Protein AF-A0A8B8ERH1-F1 (afdb_monomer_lite)

Secondary structure (DSSP, 8-state):
--HHHHHHHHHHHHHHHHHHHHHHHHHHHHHHHHHHHHHHHHHHHHHHHHHHHHHHHHHHT---SSHHHHHHHHHHHHHHHHHHHHHHHHHSSS--HHHHHHHHHHHHHHHHHHHHHHHHHHHHHHSTTTHHHHHHHHT----TTS-HHHHHHHHHHHHHHHHHHHHHHHHHTTS-------PPPP----------------B-TTT--BSS-GGG-GGGSTT--

Sequence (225 aa):
MDADNMEMLQTAVATEVNRQQKELLNSLQTMMDSKLSMFQQNIVQISNSQINKIEENLNEHYSFRKKGNENQFKHQARVLTKLKEARDHLDSSSIADESVESAKASINEGMELVKNRQKLIKLADSSQLGWKVVKEYESNPIAEDSDDEKKIYRAQMRAERKAKESNTSRGYRKSYRFTPYFKKPEATRMETDEKEQSYRPGRCFDCGARGHWSRDCPKKEENKA

pLDDT: mean 80.51, std 16.27, range [34.91, 97.38]

Structure (mmCIF, N/CA/C/O backbone):
data_AF-A0A8B8ERH1-F1
#
_entry.id   AF-A0A8B8ERH1-F1
#
loop_
_atom_site.group_PDB
_atom_site.id
_atom_site.type_symbol
_atom_site.label_atom_id
_atom_site.label_alt_id
_atom_site.label_comp_id
_atom_site.label_asym_id
_atom_site.label_entity_id
_atom_site.label_seq_id
_atom_site.pdbx_PDB_ins_code
_atom_site.Cartn_x
_atom_site.Cartn_y
_atom_site.Cartn_z
_atom_site.occupancy
_atom_site.B_iso_or_equiv
_atom_site.auth_seq_id
_atom_site.auth_comp_id
_atom_site.auth_asym_id
_atom_site.auth_atom_id
_atom_site.pdbx_PDB_model_num
ATOM 1 N N . MET A 1 1 ? -47.304 -5.729 71.724 1.00 55.47 1 MET A N 1
ATOM 2 C CA . MET A 1 1 ? -46.693 -5.708 70.381 1.00 55.47 1 MET A CA 1
ATOM 3 C C . MET A 1 1 ? -46.619 -7.149 69.944 1.00 55.47 1 MET A C 1
ATOM 5 O O . MET A 1 1 ? -45.892 -7.914 70.563 1.00 55.47 1 MET A O 1
ATOM 9 N N . ASP A 1 2 ? -47.484 -7.509 69.004 1.00 71.69 2 ASP A N 1
ATOM 10 C CA . ASP A 1 2 ? -47.759 -8.887 68.604 1.00 71.69 2 ASP A CA 1
ATOM 11 C C . ASP A 1 2 ? -46.579 -9.508 67.851 1.00 71.69 2 ASP A C 1
ATOM 13 O O . ASP A 1 2 ? -45.897 -8.824 67.082 1.00 71.69 2 ASP A O 1
ATOM 17 N N . ALA A 1 3 ? -46.331 -10.798 68.099 1.00 73.56 3 ALA A N 1
ATOM 18 C CA . ALA A 1 3 ? -45.236 -11.567 67.504 1.00 73.56 3 ALA A CA 1
ATOM 19 C C . ALA A 1 3 ? -45.233 -11.486 65.965 1.00 73.56 3 ALA A C 1
ATOM 21 O O . ALA A 1 3 ? -44.172 -11.317 65.366 1.00 73.56 3 ALA A O 1
ATOM 22 N N . ASP A 1 4 ? -46.417 -11.455 65.352 1.00 77.38 4 ASP A N 1
ATOM 23 C CA . ASP A 1 4 ? -46.614 -11.317 63.904 1.00 77.38 4 ASP A CA 1
ATOM 24 C C . ASP A 1 4 ? -45.995 -10.031 63.332 1.00 77.38 4 ASP A C 1
ATOM 26 O O . ASP A 1 4 ? -45.468 -10.010 62.219 1.00 77.38 4 ASP A O 1
ATOM 30 N N . ASN A 1 5 ? -46.004 -8.938 64.101 1.00 81.81 5 ASN A N 1
ATOM 31 C CA . ASN A 1 5 ? -45.457 -7.661 63.646 1.00 81.81 5 ASN A CA 1
ATOM 32 C C . ASN A 1 5 ? -43.916 -7.662 63.675 1.00 81.81 5 ASN A C 1
ATOM 34 O O . ASN A 1 5 ? -43.269 -7.018 62.849 1.00 81.81 5 ASN A O 1
ATOM 38 N N . MET A 1 6 ? -43.324 -8.416 64.609 1.00 83.12 6 MET A N 1
ATOM 39 C CA . MET A 1 6 ? -41.876 -8.633 64.693 1.00 83.12 6 MET A CA 1
ATOM 40 C C . MET A 1 6 ? -41.384 -9.522 63.541 1.00 83.12 6 MET A C 1
ATOM 42 O O . MET A 1 6 ? -40.344 -9.241 62.945 1.00 83.12 6 MET A O 1
ATOM 46 N N . GLU A 1 7 ? -42.148 -10.560 63.198 1.00 87.50 7 GLU A N 1
ATOM 47 C CA . GLU A 1 7 ? -41.837 -11.488 62.106 1.00 87.50 7 GLU A CA 1
ATOM 48 C C . GLU A 1 7 ? -41.950 -10.814 60.728 1.00 87.50 7 GLU A C 1
ATOM 50 O O . GLU A 1 7 ? -41.065 -10.970 59.880 1.00 87.50 7 GLU A O 1
ATOM 55 N N . MET A 1 8 ? -42.964 -9.962 60.523 1.00 88.38 8 MET A N 1
ATOM 56 C CA . MET A 1 8 ? -43.046 -9.117 59.324 1.00 88.38 8 MET A CA 1
ATOM 57 C C . MET A 1 8 ? -41.850 -8.169 59.195 1.00 88.38 8 MET A C 1
ATOM 59 O O . MET A 1 8 ? -41.291 -8.034 58.106 1.00 88.38 8 MET A O 1
ATOM 63 N N . LEU A 1 9 ? -41.432 -7.524 60.291 1.00 88.56 9 LEU A N 1
ATOM 64 C CA . LEU A 1 9 ? -40.272 -6.628 60.299 1.00 88.56 9 LEU A CA 1
ATOM 65 C C . LEU A 1 9 ? -38.974 -7.372 59.961 1.00 88.56 9 LEU A C 1
ATOM 67 O O . LEU A 1 9 ? -38.193 -6.893 59.139 1.00 88.56 9 LEU A O 1
ATOM 71 N N . GLN A 1 10 ? -38.757 -8.555 60.538 1.00 90.06 10 GLN A N 1
ATOM 72 C CA . GLN A 1 10 ? -37.599 -9.394 60.212 1.00 90.06 10 GLN A CA 1
ATOM 73 C C . GLN A 1 10 ? -37.601 -9.825 58.742 1.00 90.06 10 GLN A C 1
ATOM 75 O O . GLN A 1 10 ? -36.562 -9.761 58.082 1.00 90.06 10 GLN A O 1
ATOM 80 N N . THR A 1 11 ? -38.766 -10.196 58.209 1.00 91.88 11 THR A N 1
ATOM 81 C CA . THR A 1 11 ? -38.924 -10.581 56.801 1.00 91.88 11 THR A CA 1
ATOM 82 C C . THR A 1 11 ? -38.629 -9.406 55.868 1.00 91.88 11 THR A C 1
ATOM 84 O O . THR A 1 11 ? -37.856 -9.554 54.922 1.00 91.88 11 THR A O 1
ATOM 87 N N . ALA A 1 12 ? -39.158 -8.214 56.164 1.00 91.88 12 ALA A N 1
ATOM 88 C CA . ALA A 1 12 ? -38.909 -7.006 55.379 1.00 91.88 12 ALA A CA 1
ATOM 89 C C . ALA A 1 12 ? -37.414 -6.642 55.349 1.00 91.88 12 ALA A C 1
ATOM 91 O O . ALA A 1 12 ? -36.848 -6.426 54.275 1.00 91.88 12 ALA A O 1
ATOM 92 N N . VAL A 1 13 ? -36.742 -6.669 56.506 1.00 93.00 13 VAL A N 1
ATOM 93 C CA . VAL A 1 13 ? -35.292 -6.429 56.597 1.00 93.00 13 VAL A CA 1
ATOM 94 C C . VAL A 1 13 ? -34.509 -7.474 55.799 1.00 93.00 13 VAL A C 1
ATOM 96 O O . VAL A 1 13 ? -33.620 -7.113 55.030 1.00 93.00 13 VAL A O 1
ATOM 99 N N . ALA A 1 14 ? -34.856 -8.759 55.909 1.00 93.12 14 ALA A N 1
ATOM 100 C CA . ALA A 1 14 ? -34.190 -9.824 55.161 1.00 93.12 14 ALA A CA 1
ATOM 101 C C . ALA A 1 14 ? -34.373 -9.681 53.639 1.00 93.12 14 ALA A C 1
ATOM 103 O O . ALA A 1 14 ? -33.427 -9.910 52.879 1.00 93.12 14 ALA A O 1
ATOM 104 N N . THR A 1 15 ? -35.561 -9.281 53.173 1.00 93.94 15 THR A N 1
ATOM 105 C CA . THR A 1 15 ? -35.807 -9.034 51.742 1.00 93.94 15 THR A CA 1
ATOM 106 C C . THR A 1 15 ? -35.007 -7.846 51.214 1.00 93.94 15 THR A C 1
ATOM 108 O O . THR A 1 15 ? -34.416 -7.936 50.138 1.00 93.94 15 THR A O 1
ATOM 111 N N . GLU A 1 16 ? -34.918 -6.769 51.991 1.00 94.50 16 GLU A N 1
ATOM 112 C CA . GLU A 1 16 ? -34.187 -5.560 51.621 1.00 94.50 16 GLU A CA 1
ATOM 113 C C . GLU A 1 16 ? -32.669 -5.796 51.598 1.00 94.50 16 GLU A C 1
ATOM 115 O O . GLU A 1 16 ? -31.991 -5.400 50.650 1.00 94.50 16 GLU A O 1
ATOM 120 N N . VAL A 1 17 ? -32.134 -6.538 52.574 1.00 94.88 17 VAL A N 1
ATOM 121 C CA . VAL A 1 17 ? -30.719 -6.949 52.588 1.00 94.88 17 VAL A CA 1
ATOM 122 C C . VAL A 1 17 ? -30.388 -7.816 51.370 1.00 94.88 17 VAL A C 1
ATOM 124 O O . VAL A 1 17 ? -29.386 -7.570 50.699 1.00 94.88 17 VAL A O 1
ATOM 127 N N . ASN A 1 18 ? -31.239 -8.789 51.027 1.00 94.44 18 ASN A N 1
ATOM 128 C CA . ASN A 1 18 ? -31.043 -9.614 49.829 1.00 94.44 18 ASN A CA 1
ATOM 129 C C . ASN A 1 18 ? -31.096 -8.785 48.536 1.00 94.44 18 ASN A C 1
ATOM 131 O O . ASN A 1 18 ? -30.315 -9.026 47.612 1.00 94.44 18 ASN A O 1
ATOM 135 N N . ARG A 1 19 ? -31.988 -7.786 48.464 1.00 95.19 19 ARG A N 1
ATOM 136 C CA . ARG A 1 19 ? -32.078 -6.859 47.327 1.00 95.19 19 ARG A CA 1
ATOM 137 C C . ARG A 1 19 ? -30.774 -6.079 47.151 1.00 95.19 19 ARG A C 1
ATOM 139 O O . ARG A 1 19 ? -30.208 -6.090 46.059 1.00 95.19 19 ARG A O 1
ATOM 146 N N . GLN A 1 20 ? -30.264 -5.479 48.227 1.00 95.94 20 GLN A N 1
ATOM 147 C CA . GLN A 1 20 ? -29.008 -4.723 48.213 1.00 95.94 20 GLN A CA 1
ATOM 148 C C . GLN A 1 20 ? -27.805 -5.604 47.851 1.00 95.94 20 GLN A C 1
ATOM 150 O O . GLN A 1 20 ? -26.959 -5.198 47.055 1.00 95.94 20 GLN A O 1
ATOM 155 N N . GLN A 1 21 ? -27.741 -6.834 48.371 1.00 95.44 21 GLN A N 1
ATOM 156 C CA . GLN A 1 21 ? -26.690 -7.793 48.013 1.00 95.44 21 GLN A CA 1
ATOM 157 C C . GLN A 1 21 ? -26.725 -8.150 46.522 1.00 95.44 21 GLN A C 1
ATOM 159 O O . GLN A 1 21 ? -25.679 -8.178 45.875 1.00 95.44 21 GLN A O 1
ATOM 164 N N . LYS A 1 22 ? -27.914 -8.369 45.948 1.00 96.12 22 LYS A N 1
ATOM 165 C CA . LYS A 1 22 ? -28.069 -8.657 44.515 1.00 96.12 22 LYS A CA 1
ATOM 166 C C . LYS A 1 22 ? -27.647 -7.473 43.642 1.00 96.12 22 LYS A C 1
ATOM 168 O O . LYS A 1 22 ? -26.983 -7.670 42.628 1.00 96.12 22 LYS A O 1
ATOM 173 N N . GLU A 1 23 ? -27.992 -6.251 44.039 1.00 96.50 23 GLU A N 1
ATOM 174 C CA . GLU A 1 23 ? -27.559 -5.029 43.348 1.00 96.50 23 GLU A CA 1
ATOM 175 C C . GLU A 1 23 ? -26.040 -4.850 43.398 1.00 96.50 23 GLU A C 1
ATOM 177 O O . GLU A 1 23 ? -25.422 -4.560 42.371 1.00 96.50 23 GLU A O 1
ATOM 182 N N . LEU A 1 24 ? -25.427 -5.098 44.558 1.00 96.62 24 LEU A N 1
ATOM 183 C CA . LEU A 1 24 ? -23.976 -5.060 44.720 1.00 96.62 24 LEU A CA 1
ATOM 184 C C . LEU A 1 24 ? -23.283 -6.094 43.818 1.00 96.62 24 LEU A C 1
ATOM 186 O O . LEU A 1 24 ? -22.330 -5.750 43.120 1.00 96.62 24 LEU A O 1
ATOM 190 N N . LEU A 1 25 ? -23.773 -7.339 43.797 1.00 96.06 25 LEU A N 1
ATOM 191 C CA . LEU A 1 25 ? -23.217 -8.408 42.961 1.00 96.06 25 LEU A CA 1
ATOM 192 C C . LEU A 1 25 ? -23.345 -8.090 41.467 1.00 96.06 25 LEU A C 1
ATOM 194 O O . LEU A 1 25 ? -22.380 -8.262 40.727 1.00 96.06 25 LEU A O 1
ATOM 198 N N . ASN A 1 26 ? -24.487 -7.553 41.029 1.00 95.69 26 ASN A N 1
ATOM 199 C CA . ASN A 1 26 ? -24.685 -7.131 39.640 1.00 95.69 26 ASN A CA 1
ATOM 200 C C . ASN A 1 26 ? -23.757 -5.970 39.248 1.00 95.69 26 ASN A C 1
ATOM 202 O O . ASN A 1 26 ? -23.197 -5.960 38.150 1.00 95.69 26 ASN A O 1
ATOM 206 N N . SER A 1 27 ? -23.572 -4.997 40.145 1.00 97.19 27 SER A N 1
ATOM 207 C CA . SER A 1 27 ? -22.643 -3.880 39.945 1.00 97.19 27 SER A CA 1
ATOM 208 C C . SER A 1 27 ? -21.198 -4.374 39.831 1.00 97.19 27 SER A C 1
ATOM 210 O O . SER A 1 27 ? -20.473 -3.986 38.913 1.00 97.19 27 SER A O 1
ATOM 212 N N . LEU A 1 28 ? -20.798 -5.300 40.708 1.00 96.25 28 LEU A N 1
ATOM 213 C CA . LEU A 1 28 ? -19.470 -5.907 40.687 1.00 96.25 28 LEU A CA 1
ATOM 214 C C . LEU A 1 28 ? -19.243 -6.737 39.420 1.00 96.25 28 LEU A C 1
ATOM 216 O O . LEU A 1 28 ? -18.177 -6.630 38.819 1.00 96.25 28 LEU A O 1
ATOM 220 N N . GLN A 1 29 ? -20.247 -7.495 38.974 1.00 96.44 29 GLN A N 1
ATOM 221 C CA . GLN A 1 29 ? -20.181 -8.237 37.718 1.00 96.44 29 GLN A CA 1
ATOM 222 C C . GLN A 1 29 ? -20.026 -7.297 36.519 1.00 96.44 29 GLN A C 1
ATOM 224 O O . GLN A 1 29 ? -19.115 -7.476 35.719 1.00 96.44 29 GLN A O 1
ATOM 229 N N . THR A 1 30 ? -20.818 -6.225 36.459 1.00 96.00 30 THR A N 1
ATOM 230 C CA . THR A 1 30 ? -20.719 -5.218 35.389 1.00 96.00 30 THR A CA 1
ATOM 231 C C . THR A 1 30 ? -19.344 -4.543 35.378 1.00 96.00 30 THR A C 1
ATOM 233 O O . THR A 1 30 ? -18.747 -4.340 34.320 1.00 96.00 30 THR A O 1
ATOM 236 N N . MET A 1 31 ? -18.803 -4.212 36.556 1.00 96.50 31 MET A N 1
ATOM 237 C CA . MET A 1 31 ? -17.462 -3.644 36.677 1.00 96.50 31 MET A CA 1
ATOM 238 C C . MET A 1 31 ? -16.392 -4.639 36.219 1.00 96.50 31 MET A C 1
ATOM 240 O O . MET A 1 31 ? -15.471 -4.249 35.501 1.00 96.50 31 MET A O 1
ATOM 244 N N . MET A 1 32 ? -16.507 -5.909 36.611 1.00 95.75 32 MET A N 1
ATOM 245 C CA . MET A 1 32 ? -15.566 -6.956 36.224 1.00 95.75 32 MET A CA 1
ATOM 246 C C . MET A 1 32 ? -15.601 -7.191 34.711 1.00 95.75 32 MET A C 1
ATOM 248 O O . MET A 1 32 ? -14.544 -7.148 34.088 1.00 95.75 32 MET A O 1
ATOM 252 N N . ASP A 1 33 ? -16.783 -7.322 34.109 1.00 95.81 33 ASP A N 1
ATOM 253 C CA . ASP A 1 33 ? -16.951 -7.485 32.661 1.00 95.81 33 ASP A CA 1
ATOM 254 C C . ASP A 1 33 ? -16.390 -6.281 31.896 1.00 95.81 33 ASP A C 1
ATOM 256 O O . ASP A 1 33 ? -15.636 -6.437 30.933 1.00 95.81 33 ASP A O 1
ATOM 260 N N . SER A 1 34 ? -16.670 -5.064 32.373 1.00 95.44 34 SER A N 1
ATOM 261 C CA . SER A 1 34 ? -16.117 -3.837 31.797 1.00 95.44 34 SER A CA 1
ATOM 262 C C . SER A 1 34 ? -14.586 -3.825 31.848 1.00 95.44 34 SER A C 1
ATOM 264 O O . SER A 1 34 ? -13.930 -3.588 30.831 1.00 95.44 34 SER A O 1
ATOM 266 N N . LYS A 1 35 ? -13.990 -4.121 33.010 1.00 95.62 35 LYS A N 1
ATOM 267 C CA . LYS A 1 35 ? -12.530 -4.127 33.181 1.00 95.62 35 LYS A CA 1
ATOM 268 C C . LYS A 1 35 ? -11.861 -5.252 32.400 1.00 95.62 35 LYS A C 1
ATOM 270 O O . LYS A 1 35 ? -10.807 -5.011 31.818 1.00 95.62 35 LYS A O 1
ATOM 275 N N . LEU A 1 36 ? -12.462 -6.439 32.349 1.00 95.94 36 LEU A N 1
ATOM 276 C CA . LEU A 1 36 ? -11.968 -7.564 31.557 1.00 95.94 36 LEU A CA 1
ATOM 277 C C . LEU A 1 36 ? -12.021 -7.249 30.064 1.00 95.94 36 LEU A C 1
ATOM 279 O O . LEU A 1 36 ? -11.036 -7.485 29.370 1.00 95.94 36 LEU A O 1
ATOM 283 N N . SER A 1 37 ? -13.101 -6.629 29.585 1.00 93.69 37 SER A N 1
ATOM 284 C CA . SER A 1 37 ? -13.207 -6.179 28.196 1.00 93.69 37 SER A CA 1
ATOM 285 C C . SER A 1 37 ? -12.136 -5.139 27.860 1.00 93.69 37 SER A C 1
ATOM 287 O O . SER A 1 37 ? -11.437 -5.273 26.855 1.00 93.69 37 SER A O 1
ATOM 289 N N . MET A 1 38 ? -11.938 -4.131 28.718 1.00 91.62 38 MET A N 1
ATOM 290 C CA . MET A 1 38 ? -10.867 -3.141 28.535 1.00 91.62 38 MET A CA 1
ATOM 291 C C . MET A 1 38 ? -9.479 -3.795 28.549 1.00 91.62 38 MET A C 1
ATOM 293 O O . MET A 1 38 ? -8.612 -3.448 27.750 1.00 91.62 38 MET A O 1
ATOM 297 N N . PHE A 1 39 ? -9.251 -4.751 29.451 1.00 94.81 39 PHE A N 1
ATOM 298 C CA . PHE A 1 39 ? -7.984 -5.470 29.547 1.00 94.81 39 PHE A CA 1
ATOM 299 C C . PHE A 1 39 ? -7.717 -6.321 28.299 1.00 94.81 39 PHE A C 1
ATOM 301 O O . PHE A 1 39 ? -6.622 -6.265 27.742 1.00 94.81 39 PHE A O 1
ATOM 3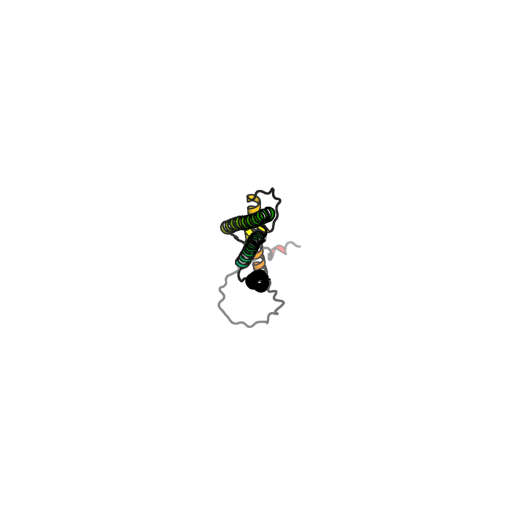08 N N . GLN A 1 40 ? -8.727 -7.041 27.810 1.00 92.25 40 GLN A N 1
ATOM 309 C CA . GLN A 1 40 ? -8.651 -7.824 26.580 1.00 92.25 40 GLN A CA 1
ATOM 310 C C . GLN A 1 40 ? -8.357 -6.933 25.366 1.00 92.25 40 GLN A C 1
ATOM 312 O O . GLN A 1 40 ? -7.479 -7.261 24.569 1.00 92.25 40 GLN A O 1
ATOM 317 N N . GLN A 1 41 ? -9.028 -5.782 25.254 1.00 85.12 41 GLN A N 1
ATOM 318 C CA . GLN A 1 41 ? -8.758 -4.801 24.199 1.00 85.12 41 GLN A CA 1
ATOM 319 C C . GLN A 1 41 ? -7.319 -4.279 24.261 1.00 85.12 41 GLN A C 1
ATOM 321 O O . GLN A 1 41 ? -6.633 -4.271 23.239 1.00 85.12 41 GLN A O 1
ATOM 326 N N . ASN A 1 42 ? -6.827 -3.931 25.453 1.00 91.69 42 ASN A N 1
ATOM 327 C CA . ASN A 1 42 ? -5.444 -3.488 25.636 1.00 91.69 42 ASN A CA 1
ATOM 328 C C . ASN A 1 42 ? -4.431 -4.568 25.223 1.00 91.69 42 ASN A C 1
ATOM 330 O O . ASN A 1 42 ? -3.457 -4.257 24.539 1.00 91.69 42 ASN A O 1
ATOM 334 N N . ILE A 1 43 ? -4.657 -5.838 25.583 1.00 91.75 43 ILE A N 1
ATOM 335 C CA . ILE A 1 43 ? -3.783 -6.949 25.166 1.00 91.75 43 ILE A CA 1
ATOM 336 C C . ILE A 1 43 ? -3.741 -7.061 23.641 1.00 91.75 43 ILE A C 1
ATOM 338 O O . ILE A 1 43 ? -2.657 -7.145 23.061 1.00 91.75 43 ILE A O 1
ATOM 342 N N . VAL A 1 44 ? -4.907 -7.046 22.989 1.00 86.50 44 VAL A N 1
ATOM 343 C CA . VAL A 1 44 ? -5.004 -7.152 21.527 1.00 86.50 44 VAL A CA 1
ATOM 344 C C . VAL A 1 44 ? -4.304 -5.971 20.854 1.00 86.50 44 VAL A C 1
ATOM 346 O O . VAL A 1 44 ? -3.537 -6.170 19.914 1.00 86.50 44 VAL A O 1
ATOM 349 N N . GLN A 1 45 ? -4.494 -4.751 21.357 1.00 83.56 45 GLN A N 1
ATOM 350 C CA . GLN A 1 45 ? -3.821 -3.560 20.836 1.00 83.56 45 GLN A CA 1
ATOM 351 C C . GLN A 1 45 ? -2.296 -3.637 20.978 1.00 83.56 45 GLN A C 1
ATOM 353 O O . GLN A 1 45 ? -1.579 -3.367 20.012 1.00 83.56 45 GLN A O 1
ATOM 358 N N . ILE A 1 46 ? -1.788 -4.044 22.147 1.00 86.00 46 ILE A N 1
ATOM 359 C CA . ILE A 1 46 ? -0.345 -4.213 22.381 1.00 86.00 46 ILE A CA 1
ATOM 360 C C . ILE A 1 46 ? 0.224 -5.281 21.441 1.00 86.00 46 ILE A C 1
ATOM 362 O O . ILE A 1 46 ? 1.245 -5.042 20.794 1.00 86.00 46 ILE A O 1
ATOM 366 N N . SER A 1 47 ? -0.451 -6.428 21.325 1.00 84.31 47 SER A N 1
ATOM 367 C CA . SER A 1 47 ? -0.038 -7.525 20.444 1.00 84.31 47 SER A CA 1
ATOM 368 C C . SER A 1 47 ? 0.010 -7.082 18.980 1.00 84.31 47 SER A C 1
ATOM 370 O O . SER A 1 47 ? 1.039 -7.240 18.322 1.00 84.31 47 SER A O 1
ATOM 372 N N . ASN A 1 48 ? -1.045 -6.424 18.493 1.00 77.19 48 ASN A N 1
ATOM 373 C CA . ASN A 1 48 ? -1.101 -5.897 17.130 1.00 77.19 48 ASN A CA 1
ATOM 374 C C . ASN A 1 48 ? -0.005 -4.852 16.870 1.00 77.19 48 ASN A C 1
ATOM 376 O O . ASN A 1 48 ? 0.618 -4.864 15.810 1.00 77.19 48 ASN A O 1
ATOM 380 N N . SER A 1 49 ? 0.275 -3.966 17.834 1.00 79.31 49 SER A N 1
ATOM 381 C CA . SER A 1 49 ? 1.367 -2.989 17.721 1.00 79.31 49 SER A CA 1
ATOM 382 C C . SER A 1 49 ? 2.733 -3.668 17.602 1.00 79.31 49 SER A C 1
ATOM 384 O O . SER A 1 49 ? 3.555 -3.263 16.780 1.00 79.31 49 SER A O 1
ATOM 386 N N . GLN A 1 50 ? 2.982 -4.714 18.394 1.00 84.12 50 GLN A N 1
ATOM 387 C CA . GLN A 1 50 ? 4.226 -5.482 18.330 1.00 84.12 50 GLN A CA 1
ATOM 388 C C . GLN A 1 50 ? 4.362 -6.234 17.002 1.00 84.12 50 GLN A C 1
ATOM 390 O O . GLN A 1 50 ? 5.430 -6.182 16.396 1.00 84.12 50 GLN A O 1
ATOM 395 N N . ILE A 1 51 ? 3.288 -6.867 16.518 1.00 78.62 51 ILE A N 1
ATOM 396 C CA . ILE A 1 51 ? 3.271 -7.554 15.218 1.00 78.62 51 ILE A CA 1
ATOM 397 C C . ILE A 1 51 ? 3.575 -6.569 14.086 1.00 78.62 51 ILE A C 1
ATOM 399 O O . ILE A 1 51 ? 4.472 -6.833 13.291 1.00 78.62 51 ILE A O 1
ATOM 403 N N . ASN A 1 52 ? 2.918 -5.404 14.057 1.00 76.44 52 ASN A N 1
ATOM 404 C CA . ASN A 1 52 ? 3.178 -4.385 13.035 1.00 76.44 52 ASN A CA 1
ATOM 405 C C . ASN A 1 52 ? 4.648 -3.928 13.044 1.00 76.44 52 ASN A C 1
ATOM 407 O O . ASN A 1 52 ? 5.263 -3.846 11.987 1.00 76.44 52 ASN A O 1
ATOM 411 N N . LYS A 1 53 ? 5.247 -3.696 14.221 1.00 78.31 53 LYS A N 1
ATOM 412 C CA . LYS A 1 53 ? 6.671 -3.321 14.334 1.00 78.31 53 LYS A CA 1
ATOM 413 C C . LYS A 1 53 ? 7.609 -4.414 13.819 1.00 78.31 53 LYS A C 1
ATOM 415 O O . LYS A 1 53 ? 8.621 -4.109 13.193 1.00 78.31 53 LYS A O 1
ATOM 420 N N . ILE A 1 54 ? 7.285 -5.681 14.081 1.00 72.44 54 ILE A N 1
ATOM 421 C CA . ILE A 1 54 ? 8.046 -6.828 13.569 1.00 72.44 54 ILE A CA 1
ATOM 422 C C . ILE A 1 54 ? 7.926 -6.897 12.043 1.00 72.44 54 ILE A C 1
ATOM 424 O O . ILE A 1 54 ? 8.939 -7.026 11.360 1.00 72.44 54 ILE A O 1
ATOM 428 N N . GLU A 1 55 ? 6.714 -6.773 11.498 1.00 73.75 55 GLU A N 1
ATOM 429 C CA . GLU A 1 55 ? 6.478 -6.760 10.050 1.00 73.75 55 GLU A CA 1
ATOM 430 C C . GLU A 1 55 ? 7.207 -5.602 9.357 1.00 73.75 55 GLU A C 1
ATOM 432 O O . GLU A 1 55 ? 7.820 -5.802 8.307 1.00 73.75 55 GLU A O 1
ATOM 437 N N . GLU A 1 56 ? 7.178 -4.402 9.938 1.00 72.12 56 GLU A N 1
ATOM 438 C CA . GLU A 1 56 ? 7.896 -3.233 9.425 1.00 72.12 56 GLU A CA 1
ATOM 439 C C . GLU A 1 56 ? 9.409 -3.470 9.406 1.00 72.12 56 GLU A C 1
ATOM 441 O O . GLU A 1 56 ? 10.032 -3.295 8.360 1.00 72.12 56 GLU A O 1
ATOM 446 N N . ASN A 1 57 ? 9.990 -3.961 10.505 1.00 71.94 57 ASN A N 1
ATOM 447 C CA . ASN A 1 57 ? 11.430 -4.213 10.599 1.00 71.94 57 ASN A CA 1
ATOM 448 C C . ASN A 1 57 ? 11.906 -5.340 9.658 1.00 71.94 57 ASN A C 1
ATOM 450 O O . ASN A 1 57 ? 12.944 -5.223 9.004 1.00 71.94 57 ASN A O 1
ATOM 454 N N . LEU A 1 58 ? 11.126 -6.420 9.529 1.00 67.06 58 LEU A N 1
ATOM 455 C CA . LEU A 1 58 ? 11.427 -7.517 8.602 1.00 67.06 58 LEU A CA 1
ATOM 456 C C . LEU A 1 58 ? 11.373 -7.061 7.139 1.00 67.06 58 LEU A C 1
ATOM 458 O O . LEU A 1 58 ? 12.204 -7.473 6.326 1.00 67.06 58 LEU A O 1
ATOM 462 N N . ASN A 1 59 ? 10.414 -6.200 6.800 1.00 67.50 59 ASN A N 1
ATOM 463 C CA . ASN A 1 59 ? 10.290 -5.650 5.454 1.00 67.50 59 ASN A CA 1
ATOM 464 C C . ASN A 1 59 ? 11.359 -4.593 5.151 1.00 67.50 59 ASN A C 1
ATOM 466 O O . ASN A 1 59 ? 11.803 -4.502 4.005 1.00 67.50 59 ASN A O 1
ATOM 470 N N . GLU A 1 60 ? 11.806 -3.834 6.152 1.00 67.06 60 GLU A N 1
ATOM 471 C CA . GLU A 1 60 ? 12.891 -2.856 6.025 1.00 67.06 60 GLU A CA 1
ATOM 472 C C . GLU A 1 60 ? 14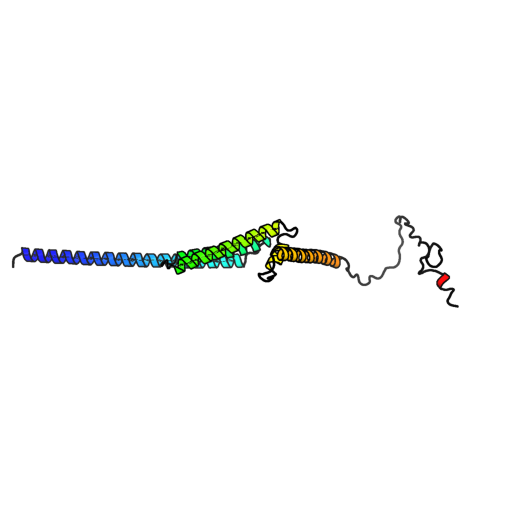.216 -3.519 5.605 1.00 67.06 60 GLU A C 1
ATOM 474 O O . GLU A 1 60 ? 14.954 -2.973 4.781 1.00 67.06 60 GLU A O 1
ATOM 479 N N . HIS A 1 61 ? 14.480 -4.743 6.075 1.00 68.38 61 HIS A N 1
ATOM 480 C CA . HIS A 1 61 ? 15.692 -5.501 5.742 1.00 68.38 61 HIS A CA 1
ATOM 481 C C . HIS A 1 61 ? 15.535 -6.527 4.606 1.00 68.38 61 HIS A C 1
ATOM 483 O O . HIS A 1 61 ? 16.510 -7.186 4.226 1.00 68.38 61 HIS A O 1
ATOM 489 N N . TYR A 1 62 ? 14.349 -6.663 4.008 1.00 84.12 62 TYR A N 1
ATOM 490 C CA . TYR A 1 62 ? 14.147 -7.603 2.908 1.00 84.12 62 TYR A CA 1
ATOM 491 C C . TYR A 1 62 ? 14.751 -7.083 1.591 1.00 84.12 62 TYR A C 1
ATOM 493 O O . TYR A 1 62 ? 14.322 -6.077 1.021 1.00 84.12 62 TYR A O 1
ATOM 501 N N . SER A 1 63 ? 15.724 -7.817 1.039 1.00 84.88 63 SER A N 1
ATOM 502 C CA . SER A 1 63 ? 16.333 -7.494 -0.257 1.00 84.88 63 SER A CA 1
ATOM 503 C C . SER A 1 63 ? 15.623 -8.205 -1.418 1.00 84.88 63 SER A C 1
ATOM 505 O O . SER A 1 63 ? 15.693 -9.421 -1.610 1.00 84.88 63 SER A O 1
ATOM 507 N N . PHE A 1 64 ? 14.931 -7.431 -2.253 1.00 88.12 64 PHE A N 1
ATOM 508 C CA . PHE A 1 64 ? 14.245 -7.965 -3.429 1.00 88.12 64 PHE A CA 1
ATOM 509 C C . PHE A 1 64 ? 15.233 -8.303 -4.552 1.00 88.12 64 PHE A C 1
ATOM 511 O O . PHE A 1 64 ? 15.945 -7.437 -5.055 1.00 88.12 64 PHE A O 1
ATOM 518 N N . ARG A 1 65 ? 15.192 -9.545 -5.055 1.00 91.25 65 ARG A N 1
ATOM 519 C CA . ARG A 1 65 ? 16.018 -9.967 -6.208 1.00 91.25 65 ARG A CA 1
ATOM 520 C C . ARG A 1 65 ? 15.699 -9.213 -7.503 1.00 91.25 65 ARG A C 1
ATOM 522 O O . ARG A 1 65 ? 16.575 -8.999 -8.335 1.00 91.25 65 ARG A O 1
ATOM 529 N N . LYS A 1 66 ? 14.427 -8.865 -7.715 1.00 88.88 66 LYS A N 1
ATOM 530 C CA . LYS A 1 66 ? 13.945 -8.168 -8.916 1.00 88.88 66 LYS A CA 1
ATOM 531 C C . LYS A 1 66 ? 13.420 -6.794 -8.524 1.00 88.88 66 LYS A C 1
ATOM 533 O O . LYS A 1 66 ? 12.501 -6.705 -7.713 1.00 88.88 66 LYS A O 1
ATOM 538 N N . LYS A 1 67 ? 13.909 -5.739 -9.184 1.00 86.12 67 LYS A N 1
ATOM 539 C CA . LYS A 1 67 ? 13.455 -4.360 -8.926 1.00 86.12 67 LYS A CA 1
ATOM 540 C C . LYS A 1 67 ? 11.950 -4.166 -9.154 1.00 86.12 67 LYS A C 1
ATOM 542 O O . LYS A 1 67 ? 11.314 -3.403 -8.441 1.00 86.12 67 LYS A O 1
ATOM 547 N N . GLY A 1 68 ? 11.366 -4.892 -10.113 1.00 86.19 68 GLY A N 1
ATOM 548 C CA . GLY A 1 68 ? 9.917 -4.885 -10.344 1.00 86.19 68 GLY A CA 1
ATOM 549 C C . GLY A 1 68 ? 9.115 -5.407 -9.147 1.00 86.19 68 GLY A C 1
ATOM 550 O O . GLY A 1 68 ? 8.094 -4.818 -8.807 1.00 86.19 68 GLY A O 1
ATOM 551 N N . ASN A 1 69 ? 9.612 -6.446 -8.467 1.00 89.56 69 ASN A N 1
ATOM 552 C CA . ASN A 1 69 ? 8.964 -7.002 -7.277 1.00 89.56 69 ASN A CA 1
ATOM 553 C C . ASN A 1 69 ? 9.049 -6.027 -6.099 1.00 89.56 69 ASN A C 1
ATOM 555 O O . ASN A 1 69 ? 8.055 -5.840 -5.412 1.00 89.56 69 ASN A O 1
ATOM 559 N N . GLU A 1 70 ? 10.196 -5.367 -5.908 1.00 88.88 70 GLU A N 1
ATOM 560 C CA . GLU A 1 70 ? 10.348 -4.316 -4.889 1.00 88.88 70 GLU A CA 1
ATOM 561 C C . GLU A 1 70 ? 9.347 -3.178 -5.109 1.00 88.88 70 GLU A C 1
ATOM 563 O O . GLU A 1 70 ? 8.669 -2.743 -4.182 1.00 88.88 70 GLU A O 1
ATOM 568 N N . ASN A 1 71 ? 9.225 -2.707 -6.353 1.00 86.62 71 ASN A N 1
ATOM 569 C CA . ASN A 1 71 ? 8.296 -1.635 -6.697 1.00 86.62 71 ASN A CA 1
ATOM 570 C C . ASN A 1 71 ? 6.838 -2.068 -6.479 1.00 86.62 71 ASN A C 1
ATOM 572 O O . ASN A 1 71 ? 6.039 -1.286 -5.971 1.00 86.62 71 ASN A O 1
ATOM 576 N N . GLN A 1 72 ? 6.498 -3.311 -6.837 1.00 91.38 72 GLN A N 1
ATOM 577 C CA . GLN A 1 72 ? 5.164 -3.861 -6.607 1.00 91.38 72 GLN A CA 1
ATOM 578 C C . GLN A 1 72 ? 4.860 -3.980 -5.114 1.00 91.38 72 GLN A C 1
ATOM 580 O O . GLN A 1 72 ? 3.788 -3.573 -4.683 1.00 91.38 72 GLN A O 1
ATOM 585 N N . PHE A 1 73 ? 5.808 -4.478 -4.323 1.00 91.06 73 PHE A N 1
ATOM 586 C CA . PHE A 1 73 ? 5.668 -4.574 -2.877 1.00 91.06 73 PHE A CA 1
ATOM 587 C C . PHE A 1 73 ? 5.447 -3.197 -2.241 1.00 91.06 73 PHE A C 1
ATOM 589 O O . PHE A 1 73 ? 4.480 -3.010 -1.511 1.00 91.06 73 PHE A O 1
ATOM 596 N N . LYS A 1 74 ? 6.276 -2.203 -2.588 1.00 89.44 74 LYS A N 1
ATOM 597 C CA . LYS A 1 74 ? 6.128 -0.819 -2.106 1.00 89.44 74 LYS A CA 1
ATOM 598 C C . LYS A 1 74 ? 4.773 -0.218 -2.471 1.00 89.44 74 LYS A C 1
ATOM 600 O O . LYS A 1 74 ? 4.186 0.501 -1.668 1.00 89.44 74 LYS A O 1
ATOM 605 N N . HIS A 1 75 ? 4.275 -0.501 -3.672 1.00 92.44 75 HIS A N 1
ATOM 606 C CA . HIS A 1 75 ? 2.951 -0.053 -4.081 1.00 92.44 75 HIS A CA 1
ATOM 607 C C . HIS A 1 75 ? 1.841 -0.733 -3.263 1.00 92.44 75 HIS A C 1
ATOM 609 O O . HIS A 1 75 ? 0.987 -0.032 -2.724 1.00 92.44 75 HIS A O 1
ATOM 615 N N . GLN A 1 76 ? 1.893 -2.060 -3.086 1.00 94.56 76 GLN A N 1
ATOM 616 C CA . GLN A 1 76 ? 0.904 -2.772 -2.267 1.00 94.56 76 GLN A CA 1
ATOM 617 C C . GLN A 1 76 ? 0.940 -2.342 -0.803 1.00 94.56 76 GLN A C 1
ATOM 619 O O . GLN A 1 76 ? -0.119 -2.226 -0.199 1.00 94.56 76 GLN A O 1
ATOM 624 N N . ALA A 1 77 ? 2.120 -2.049 -0.253 1.00 90.69 77 ALA A N 1
ATOM 625 C CA . ALA A 1 77 ? 2.251 -1.526 1.101 1.00 90.69 77 ALA A CA 1
ATOM 626 C C . ALA A 1 77 ? 1.488 -0.201 1.264 1.00 90.69 77 ALA A C 1
ATOM 628 O O . ALA A 1 77 ? 0.713 -0.063 2.200 1.00 90.69 77 ALA A O 1
ATOM 629 N N . ARG A 1 78 ? 1.615 0.731 0.307 1.00 89.06 78 ARG A N 1
ATOM 630 C CA . ARG A 1 78 ? 0.868 2.004 0.326 1.00 89.06 78 ARG A CA 1
ATOM 631 C C . ARG A 1 78 ? -0.645 1.804 0.240 1.00 89.06 78 ARG A C 1
ATOM 633 O O . ARG A 1 78 ? -1.381 2.464 0.963 1.00 89.06 78 ARG A O 1
ATOM 640 N N . VAL A 1 79 ? -1.108 0.898 -0.624 1.00 94.62 79 VAL A N 1
ATOM 641 C CA . VAL A 1 79 ? -2.542 0.570 -0.728 1.00 94.62 79 VAL A CA 1
ATOM 642 C C . VAL A 1 79 ? -3.045 -0.038 0.581 1.00 94.62 79 VAL A C 1
ATOM 644 O O . VAL A 1 79 ? -4.089 0.366 1.081 1.00 94.62 79 VAL A O 1
ATOM 647 N N . LEU A 1 80 ? -2.285 -0.963 1.170 1.00 92.56 80 LEU A N 1
ATOM 648 C CA . LEU A 1 80 ? -2.630 -1.577 2.448 1.00 92.56 80 LEU A CA 1
ATOM 649 C C . LEU A 1 80 ? -2.705 -0.541 3.574 1.00 92.56 80 LEU A C 1
ATOM 651 O O . LEU A 1 80 ? -3.633 -0.607 4.372 1.00 92.56 80 LEU A O 1
ATOM 655 N N . THR A 1 81 ? -1.786 0.428 3.621 1.00 90.88 81 THR A N 1
ATOM 656 C CA . THR A 1 81 ? -1.852 1.549 4.570 1.00 90.88 81 THR A CA 1
ATOM 657 C C . THR A 1 81 ? -3.174 2.301 4.442 1.00 90.88 81 THR A C 1
ATOM 659 O O . THR A 1 81 ? -3.856 2.477 5.444 1.00 90.88 81 THR A O 1
ATOM 662 N N . LYS A 1 82 ? -3.602 2.646 3.220 1.00 95.19 82 LYS A N 1
ATOM 663 C CA . LYS A 1 82 ? -4.883 3.336 2.993 1.00 95.19 82 LYS A CA 1
ATOM 664 C C . LYS A 1 82 ? -6.105 2.518 3.400 1.00 95.19 82 LYS A C 1
ATOM 666 O O . LYS A 1 82 ? -7.061 3.069 3.936 1.00 95.19 82 LYS A O 1
ATOM 671 N N . LEU A 1 83 ? -6.060 1.201 3.222 1.00 95.38 83 LEU A N 1
ATOM 672 C CA . LEU A 1 83 ? -7.120 0.312 3.701 1.00 95.38 83 LEU A CA 1
ATOM 673 C C . LEU A 1 83 ? -7.131 0.178 5.233 1.00 95.38 83 LEU A C 1
ATOM 675 O O . LEU A 1 83 ? -8.209 0.125 5.821 1.00 95.38 83 LEU A O 1
ATOM 679 N N . LYS A 1 84 ? -5.957 0.141 5.883 1.00 91.81 84 LYS A N 1
ATOM 680 C CA . LYS A 1 84 ? -5.843 0.139 7.352 1.00 91.81 84 LYS A CA 1
ATOM 681 C C . LYS A 1 84 ? -6.374 1.449 7.942 1.00 91.81 84 LYS A C 1
ATOM 683 O O . LYS A 1 84 ? -7.209 1.383 8.830 1.00 91.81 84 LYS A O 1
ATOM 688 N N . GLU A 1 85 ? -5.981 2.599 7.391 1.00 89.88 85 GLU A N 1
ATOM 689 C CA . GLU A 1 85 ? -6.506 3.919 7.785 1.00 89.88 85 GLU A CA 1
ATOM 690 C C . GLU A 1 85 ? -8.039 3.958 7.691 1.00 89.88 85 GLU A C 1
ATOM 692 O O . GLU A 1 85 ? -8.709 4.330 8.651 1.00 89.88 85 GLU A O 1
ATOM 697 N N . ALA A 1 86 ? -8.608 3.497 6.571 1.00 93.88 86 ALA A N 1
ATOM 698 C CA . ALA A 1 86 ? -10.057 3.452 6.394 1.00 93.88 86 ALA A CA 1
ATOM 699 C C . ALA A 1 86 ? -10.755 2.576 7.443 1.00 93.88 86 ALA A C 1
ATOM 701 O O . ALA A 1 86 ? -11.795 2.960 7.970 1.00 93.88 86 ALA A O 1
ATOM 702 N N . ARG A 1 87 ? -10.186 1.408 7.762 1.00 91.31 87 ARG A N 1
ATOM 703 C CA . ARG A 1 87 ? -10.707 0.534 8.819 1.00 91.31 87 ARG A CA 1
ATOM 704 C C . ARG A 1 87 ? -10.616 1.207 10.187 1.00 91.31 87 ARG A C 1
ATOM 706 O O . ARG A 1 87 ? -11.593 1.199 10.921 1.00 91.31 87 ARG A O 1
ATOM 713 N N . ASP A 1 88 ? -9.477 1.804 10.519 1.00 88.69 88 ASP A N 1
ATOM 714 C CA . ASP A 1 88 ? -9.256 2.419 11.830 1.00 88.69 88 ASP A CA 1
ATOM 715 C C . ASP A 1 88 ? -10.214 3.607 12.058 1.00 88.69 88 ASP A C 1
ATOM 717 O O . ASP A 1 88 ? -10.722 3.793 13.164 1.00 88.69 88 ASP A O 1
ATOM 721 N N . HIS A 1 89 ? -10.557 4.350 10.998 1.00 89.69 89 HIS A N 1
ATOM 722 C CA . HIS A 1 89 ? -11.624 5.355 11.029 1.00 89.69 89 HIS A CA 1
ATOM 723 C C . HIS A 1 89 ? -13.025 4.759 11.268 1.00 89.69 89 HIS A C 1
ATOM 725 O O . HIS A 1 89 ? -13.897 5.450 11.788 1.00 89.69 89 HIS A O 1
ATOM 731 N N . LEU A 1 90 ? -13.275 3.496 10.925 1.00 88.00 90 LEU A N 1
ATOM 732 C CA . LEU A 1 90 ? -14.566 2.833 11.155 1.00 88.00 90 LEU A CA 1
ATOM 733 C C . LEU A 1 90 ? -14.645 2.128 12.519 1.00 88.00 90 LEU A C 1
ATOM 735 O O . LEU A 1 90 ? -15.733 2.028 13.078 1.00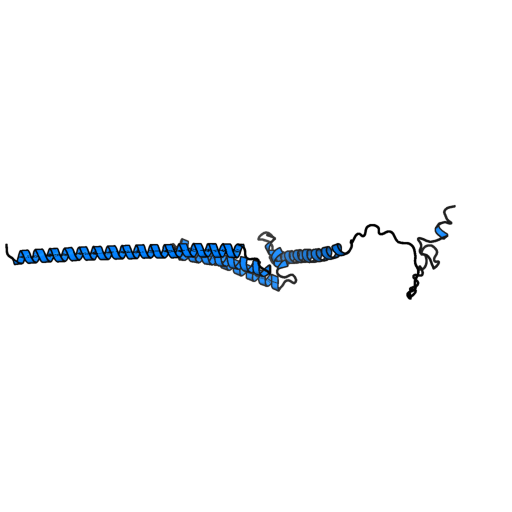 88.00 90 LEU A O 1
ATOM 739 N N . ASP A 1 91 ? -13.512 1.680 13.066 1.00 84.88 91 ASP A N 1
ATOM 740 C CA . ASP A 1 91 ? -13.426 0.969 14.353 1.00 84.88 91 ASP A CA 1
ATOM 741 C C . ASP A 1 91 ? -13.477 1.909 15.579 1.00 84.88 91 ASP A C 1
ATOM 743 O O . ASP A 1 91 ? -13.602 1.458 16.721 1.00 84.88 91 ASP A O 1
ATOM 747 N N . SER A 1 92 ? -13.396 3.225 15.366 1.00 79.69 92 SER A N 1
ATOM 748 C CA . SER A 1 92 ? -13.646 4.246 16.389 1.00 79.69 92 SER A CA 1
ATOM 749 C C . SER A 1 92 ? -15.040 4.055 17.014 1.00 79.69 92 SER A C 1
ATOM 751 O O . SER A 1 92 ? -16.050 4.206 16.330 1.00 79.69 92 SER A O 1
ATOM 753 N N . SER A 1 93 ? -15.113 3.773 18.328 1.00 65.75 93 SER A N 1
ATOM 754 C CA . SER A 1 93 ? -16.357 3.496 19.090 1.00 65.75 93 SER A CA 1
ATOM 755 C C . SER A 1 93 ? -17.465 4.560 18.987 1.00 65.75 93 SER A C 1
ATOM 757 O O . SER A 1 93 ? -18.575 4.332 19.462 1.00 65.75 93 SER A O 1
ATOM 759 N N . SER A 1 94 ? -17.186 5.717 18.386 1.00 68.19 94 SER A N 1
ATOM 760 C CA . SER A 1 94 ? -18.186 6.682 17.938 1.00 68.19 94 SER A CA 1
ATOM 761 C C . SER A 1 94 ? -18.066 6.830 16.422 1.00 68.19 94 SER A C 1
ATOM 763 O O . SER A 1 94 ? -17.085 7.394 15.928 1.00 68.19 94 SER A O 1
ATOM 765 N N . ILE A 1 95 ? -19.062 6.336 15.680 1.00 68.06 95 ILE A N 1
ATOM 766 C CA . ILE A 1 95 ? -19.200 6.599 14.243 1.00 68.06 95 ILE A CA 1
ATOM 767 C C . ILE A 1 95 ? -19.735 8.027 14.100 1.00 68.06 95 ILE A C 1
ATOM 769 O O . ILE A 1 95 ? -20.926 8.257 13.895 1.00 68.06 95 ILE A O 1
ATOM 773 N N . ALA A 1 96 ? -18.855 9.006 14.296 1.00 77.56 96 ALA A N 1
ATOM 774 C CA . ALA A 1 96 ? -19.128 10.376 13.898 1.00 77.56 96 ALA A CA 1
ATOM 775 C C . ALA A 1 96 ? -19.162 10.453 12.363 1.00 77.56 96 ALA A C 1
ATOM 777 O O . ALA A 1 96 ? -18.419 9.737 11.688 1.00 77.56 96 ALA A O 1
ATOM 778 N N . ASP A 1 97 ? -19.988 11.345 11.815 1.00 81.00 97 ASP A N 1
ATOM 779 C CA . ASP A 1 97 ? -20.097 11.577 10.364 1.00 81.00 97 ASP A CA 1
ATOM 780 C C . ASP A 1 97 ? -18.724 11.905 9.734 1.00 81.00 97 ASP A C 1
ATOM 782 O O . ASP A 1 97 ? -18.370 11.413 8.665 1.00 81.00 97 ASP A O 1
ATOM 786 N N . GLU A 1 98 ? -17.872 12.613 10.483 1.00 87.00 98 GLU A N 1
ATOM 787 C CA . GLU A 1 98 ? -16.478 12.909 10.123 1.00 87.00 98 GLU A CA 1
ATOM 788 C C . GLU A 1 98 ? -15.589 11.655 10.006 1.00 87.00 98 GLU A C 1
ATOM 790 O O . GLU A 1 98 ? -14.718 11.578 9.135 1.00 87.00 98 GLU A O 1
ATOM 795 N N . SER A 1 99 ? -15.828 10.640 10.842 1.00 87.81 99 SER A N 1
ATOM 796 C CA . SER A 1 99 ? -15.094 9.367 10.814 1.00 87.81 99 SER A CA 1
ATOM 797 C C . SER A 1 99 ? -15.421 8.575 9.549 1.00 87.81 99 SER A C 1
ATOM 799 O O . SER A 1 99 ? -14.539 8.024 8.892 1.00 87.81 99 SER A O 1
ATOM 801 N N . VAL A 1 100 ? -16.699 8.577 9.161 1.00 90.50 100 VAL A N 1
ATOM 802 C CA . VAL A 1 100 ? -17.167 7.942 7.925 1.00 90.50 100 VAL A CA 1
ATOM 803 C C . VAL A 1 100 ? -16.600 8.657 6.702 1.00 90.50 100 VAL A C 1
ATOM 805 O O . VAL A 1 100 ? -16.151 7.998 5.763 1.00 90.50 100 VAL A O 1
ATOM 808 N N . GLU A 1 101 ? -16.586 9.989 6.702 1.00 92.81 101 GLU A N 1
ATOM 809 C CA . GLU A 1 101 ? -16.041 10.756 5.582 1.00 92.81 101 GLU A CA 1
ATOM 810 C C . GLU A 1 101 ? -14.523 10.568 5.438 1.00 92.81 101 GLU A C 1
ATOM 812 O O . GLU A 1 101 ? -14.032 10.346 4.330 1.00 92.81 101 GLU A O 1
ATOM 817 N N . SER A 1 102 ? -13.792 10.517 6.555 1.00 92.06 102 SER A N 1
ATOM 818 C CA . SER A 1 102 ? -12.358 10.195 6.566 1.00 92.06 102 SER A CA 1
ATOM 819 C C . SER A 1 102 ? -12.085 8.786 6.026 1.00 92.06 102 SER A C 1
ATOM 821 O O . SER A 1 102 ? -11.204 8.600 5.186 1.00 92.06 102 SER A O 1
ATOM 823 N N . ALA A 1 103 ? -12.896 7.796 6.417 1.00 94.44 103 ALA A N 1
ATOM 824 C CA . ALA A 1 103 ? -12.791 6.437 5.890 1.00 94.44 103 ALA A CA 1
ATOM 825 C C . ALA A 1 103 ? -13.015 6.384 4.368 1.00 94.44 103 ALA A C 1
ATOM 827 O O . ALA A 1 103 ? -12.239 5.751 3.645 1.00 94.44 103 ALA A O 1
ATOM 828 N N . LYS A 1 104 ? -14.043 7.077 3.854 1.00 94.94 104 LYS A N 1
ATOM 829 C CA . LYS A 1 104 ? -14.284 7.189 2.404 1.00 94.94 104 LYS A CA 1
ATOM 830 C C . LYS A 1 104 ? -13.115 7.862 1.687 1.00 94.94 104 LYS A C 1
ATOM 832 O O . LYS A 1 104 ? -12.735 7.404 0.609 1.00 94.94 104 LYS A O 1
ATOM 837 N N . ALA A 1 105 ? -12.541 8.919 2.262 1.00 96.12 105 ALA A N 1
ATOM 838 C CA . ALA A 1 105 ? -11.399 9.619 1.684 1.00 96.12 105 ALA A CA 1
ATOM 839 C C . ALA A 1 105 ? -10.189 8.681 1.534 1.00 96.12 105 ALA A C 1
ATOM 841 O O . ALA A 1 105 ? -9.657 8.544 0.430 1.00 96.12 105 ALA A O 1
ATOM 842 N N . SER A 1 106 ? -9.832 7.933 2.585 1.00 96.25 106 SER A N 1
ATOM 843 C CA . SER A 1 106 ? -8.760 6.928 2.533 1.00 96.25 106 SER A CA 1
ATOM 844 C C . SER A 1 106 ? -9.030 5.828 1.498 1.00 96.25 106 SER A C 1
ATOM 846 O O . SER A 1 106 ? -8.116 5.421 0.775 1.00 96.25 106 SER A O 1
ATOM 848 N N . ILE A 1 107 ? -10.281 5.369 1.363 1.00 97.12 107 ILE A N 1
ATOM 849 C CA . ILE A 1 107 ? -10.669 4.401 0.321 1.00 97.12 107 ILE A CA 1
ATOM 850 C C . ILE A 1 107 ? -10.461 4.994 -1.075 1.00 97.12 107 ILE A C 1
ATOM 852 O O . ILE A 1 107 ? -9.852 4.341 -1.925 1.00 97.12 107 ILE A O 1
ATOM 856 N N . ASN A 1 108 ? -10.921 6.224 -1.313 1.00 97.38 108 ASN A N 1
ATOM 857 C CA . ASN A 1 108 ? -10.764 6.903 -2.599 1.00 97.38 108 ASN A CA 1
ATOM 858 C C . ASN A 1 108 ? -9.285 7.085 -2.963 1.00 97.38 108 ASN A C 1
ATOM 860 O O . ASN A 1 108 ? -8.891 6.778 -4.088 1.00 97.38 108 ASN A O 1
ATOM 864 N N . GLU A 1 109 ? -8.440 7.485 -2.012 1.00 95.81 109 GLU A N 1
ATOM 865 C CA . GLU A 1 109 ? -6.990 7.548 -2.221 1.00 95.81 109 GLU A CA 1
ATOM 866 C C . GLU A 1 109 ? -6.406 6.176 -2.595 1.00 95.81 109 GLU A C 1
ATOM 868 O O . GLU A 1 109 ? -5.617 6.064 -3.538 1.00 95.81 109 GLU A O 1
ATOM 873 N N . GLY A 1 110 ? -6.830 5.110 -1.908 1.00 96.44 110 GLY A N 1
ATOM 874 C CA . GLY A 1 110 ? -6.467 3.733 -2.248 1.00 96.44 110 GLY A CA 1
ATOM 875 C C . GLY A 1 110 ? -6.896 3.337 -3.666 1.00 96.44 110 GLY A C 1
ATOM 876 O O . GLY A 1 110 ? -6.119 2.724 -4.405 1.00 96.44 110 GLY A O 1
ATOM 877 N N . MET A 1 111 ? -8.101 3.726 -4.086 1.00 96.75 111 MET A N 1
ATOM 878 C CA . MET A 1 111 ? -8.608 3.489 -5.440 1.00 96.75 111 MET A CA 1
ATOM 879 C C . MET A 1 111 ? -7.794 4.238 -6.498 1.00 96.75 111 MET A C 1
ATOM 881 O O . MET A 1 111 ? -7.452 3.652 -7.527 1.00 96.75 111 MET A O 1
ATOM 885 N N . GLU A 1 112 ? -7.431 5.497 -6.250 1.00 96.31 112 GLU A N 1
ATOM 886 C CA . GLU A 1 112 ? -6.599 6.283 -7.168 1.00 96.31 112 GLU A CA 1
ATOM 887 C C . GLU A 1 112 ? -5.183 5.711 -7.297 1.00 96.31 112 GLU A C 1
ATOM 889 O O . GLU A 1 112 ? -4.646 5.622 -8.406 1.00 96.31 112 GLU A O 1
ATOM 894 N N . LEU A 1 113 ? -4.594 5.213 -6.204 1.00 95.12 113 LEU A N 1
ATOM 895 C CA . LEU A 1 113 ? -3.335 4.465 -6.259 1.00 95.12 113 LEU A CA 1
ATOM 896 C C . LEU A 1 113 ? -3.449 3.252 -7.195 1.00 95.12 113 LEU A C 1
ATOM 898 O O . LEU A 1 113 ? -2.577 3.048 -8.047 1.00 95.12 113 LEU A O 1
ATOM 902 N N . VAL A 1 114 ? -4.528 2.473 -7.081 1.00 97.38 114 VAL A N 1
ATOM 903 C CA . VAL A 1 114 ? -4.764 1.290 -7.924 1.00 97.38 114 VAL A CA 1
ATOM 904 C C . VAL A 1 114 ? -4.979 1.676 -9.389 1.00 97.38 114 VAL A C 1
ATOM 906 O O . VAL A 1 114 ? -4.354 1.075 -10.266 1.00 97.38 114 VAL A O 1
ATOM 909 N N . LYS A 1 115 ? -5.798 2.693 -9.683 1.00 96.31 115 LYS A N 1
ATOM 910 C CA . LYS A 1 115 ? -6.021 3.180 -11.058 1.00 96.31 115 LYS A CA 1
ATOM 911 C C . LYS A 1 115 ? -4.721 3.656 -11.700 1.00 96.31 115 LYS A C 1
ATOM 913 O O . LYS A 1 115 ? -4.387 3.242 -12.815 1.00 96.31 115 LYS A O 1
ATOM 918 N N . ASN A 1 116 ? -3.944 4.460 -10.975 1.00 93.06 116 ASN A N 1
ATOM 919 C CA . ASN A 1 116 ? -2.635 4.916 -11.430 1.00 93.06 116 ASN A CA 1
ATOM 920 C C . ASN A 1 116 ? -1.715 3.728 -11.717 1.00 93.06 116 ASN A C 1
ATOM 922 O O . ASN A 1 116 ? -1.078 3.672 -12.769 1.00 93.06 116 ASN A O 1
ATOM 926 N N . ARG A 1 117 ? -1.696 2.708 -10.855 1.00 95.00 117 ARG A N 1
ATOM 927 C CA . ARG A 1 117 ? -0.901 1.501 -11.096 1.00 95.00 117 ARG A CA 1
ATOM 928 C C . ARG A 1 117 ? -1.356 0.718 -12.320 1.00 95.00 117 ARG A C 1
ATOM 930 O O . ARG A 1 117 ? -0.503 0.298 -13.099 1.00 95.00 117 ARG A O 1
ATOM 937 N N . GLN A 1 118 ? -2.661 0.540 -12.519 1.00 95.94 118 GLN A N 1
ATOM 938 C CA . GLN A 1 118 ? -3.212 -0.113 -13.711 1.00 95.94 118 GLN A CA 1
ATOM 939 C C . GLN A 1 118 ? -2.766 0.606 -14.989 1.00 95.94 118 GLN A C 1
ATOM 941 O O . GLN A 1 118 ? -2.342 -0.044 -15.946 1.00 95.94 118 GLN A O 1
ATOM 946 N N . LYS A 1 119 ? -2.782 1.944 -14.990 1.00 94.50 119 LYS A N 1
ATOM 947 C CA . LYS A 1 119 ? -2.260 2.763 -16.093 1.00 94.50 119 LYS A CA 1
ATOM 948 C C . LYS A 1 119 ? -0.769 2.514 -16.336 1.00 94.50 119 LYS A C 1
ATOM 950 O O . LYS A 1 119 ? -0.364 2.292 -17.473 1.00 94.50 119 LYS A O 1
ATOM 955 N N . LEU A 1 120 ? 0.044 2.498 -15.281 1.00 94.12 120 LEU A N 1
ATOM 956 C CA . LEU A 1 120 ? 1.482 2.236 -15.396 1.00 94.12 120 LEU A CA 1
ATOM 957 C C . LEU A 1 120 ? 1.791 0.823 -15.901 1.00 94.12 120 LEU A C 1
ATOM 959 O O . LEU A 1 120 ? 2.746 0.648 -16.653 1.00 94.12 120 LEU A O 1
ATOM 963 N N . ILE A 1 121 ? 0.990 -0.175 -15.520 1.00 94.31 121 ILE A N 1
ATOM 964 C CA . ILE A 1 121 ? 1.107 -1.542 -16.042 1.00 94.31 121 ILE A CA 1
ATOM 965 C C . ILE A 1 121 ? 0.832 -1.550 -17.546 1.00 94.31 121 ILE A C 1
ATOM 967 O O . ILE A 1 121 ? 1.650 -2.078 -18.291 1.00 94.31 121 ILE A O 1
ATOM 971 N N . LYS A 1 122 ? -0.253 -0.908 -18.002 1.00 95.56 122 LYS A N 1
ATOM 972 C CA . LYS A 1 122 ? -0.558 -0.779 -19.437 1.00 95.56 122 LYS A CA 1
ATOM 973 C C . LYS A 1 122 ? 0.571 -0.080 -20.199 1.00 95.56 122 LYS A C 1
ATOM 975 O O . LYS A 1 122 ? 0.974 -0.560 -21.249 1.00 95.56 122 LYS A O 1
ATOM 980 N N . LEU A 1 123 ? 1.128 1.001 -19.645 1.00 92.38 123 LEU A N 1
ATOM 981 C CA . LEU A 1 123 ? 2.270 1.707 -20.236 1.00 92.38 123 LEU A CA 1
ATOM 982 C C . LEU A 1 123 ? 3.526 0.825 -20.306 1.00 92.38 123 LEU A C 1
ATOM 984 O O . LEU A 1 123 ? 4.267 0.883 -21.286 1.00 92.38 123 LEU A O 1
ATOM 988 N N . ALA A 1 124 ? 3.795 0.034 -19.266 1.00 93.31 124 ALA A N 1
ATOM 989 C CA . ALA A 1 124 ? 4.912 -0.904 -19.261 1.00 93.31 124 ALA A CA 1
ATOM 990 C C . ALA A 1 124 ? 4.712 -2.042 -20.273 1.00 93.31 124 ALA A C 1
ATOM 992 O O . ALA A 1 124 ? 5.685 -2.478 -20.873 1.00 93.31 124 ALA A O 1
ATOM 993 N N . ASP A 1 125 ? 3.484 -2.514 -20.459 1.00 94.56 125 ASP A N 1
ATOM 994 C CA . ASP A 1 125 ? 3.163 -3.582 -21.407 1.00 94.56 125 ASP A CA 1
ATOM 995 C C . ASP A 1 125 ? 3.254 -3.098 -22.864 1.00 94.56 125 ASP A C 1
ATOM 997 O O . ASP A 1 125 ? 3.861 -3.750 -23.708 1.00 94.56 125 ASP A O 1
ATOM 1001 N N . SER A 1 126 ? 2.754 -1.890 -23.144 1.00 93.38 126 SER A N 1
ATOM 1002 C CA . SER A 1 126 ? 2.772 -1.304 -24.490 1.00 93.38 126 SER A CA 1
ATOM 1003 C C . SER A 1 126 ? 4.136 -0.750 -24.918 1.00 93.38 126 SER A C 1
ATOM 1005 O O . SER A 1 126 ? 4.362 -0.494 -26.100 1.00 93.38 126 SER A O 1
ATOM 1007 N N . SER A 1 127 ? 5.053 -0.514 -23.975 1.00 91.69 127 SER A N 1
ATOM 1008 C CA . SER A 1 127 ? 6.357 0.094 -24.254 1.00 91.69 127 SER A CA 1
ATOM 1009 C C . SER A 1 127 ? 7.458 -0.950 -24.429 1.00 91.69 127 SER A C 1
ATOM 1011 O O . SER A 1 127 ? 7.687 -1.775 -23.551 1.00 91.69 127 SER A O 1
ATOM 1013 N N . GLN A 1 128 ? 8.283 -0.814 -25.470 1.00 91.31 128 GLN A N 1
ATOM 1014 C CA . GLN A 1 128 ? 9.393 -1.744 -25.747 1.00 91.31 128 GLN A CA 1
ATOM 1015 C C . GLN A 1 128 ? 10.440 -1.840 -24.616 1.00 91.31 128 GLN A C 1
ATOM 1017 O O . GLN A 1 128 ? 11.068 -2.878 -24.419 1.00 91.31 128 GLN A O 1
ATOM 1022 N N . LEU A 1 129 ? 10.640 -0.760 -23.853 1.00 91.00 129 LEU A N 1
ATOM 1023 C CA . LEU A 1 129 ? 11.563 -0.718 -22.706 1.00 91.00 129 LEU A CA 1
ATOM 1024 C C . LEU A 1 129 ? 10.861 -0.968 -21.355 1.00 91.00 129 LEU A C 1
ATOM 1026 O O . LEU A 1 129 ? 11.498 -0.883 -20.297 1.00 91.00 129 LEU A O 1
ATOM 1030 N N . GLY A 1 130 ? 9.561 -1.264 -21.392 1.00 91.75 130 GLY A N 1
ATOM 1031 C CA . GLY A 1 130 ? 8.695 -1.591 -20.267 1.00 91.75 130 GLY A CA 1
ATOM 1032 C C . GLY A 1 130 ? 8.821 -0.665 -19.063 1.00 91.75 130 GLY A C 1
ATOM 1033 O O . GLY A 1 130 ? 8.750 0.558 -19.177 1.00 91.75 130 GLY A O 1
ATOM 1034 N N . TRP A 1 131 ? 9.068 -1.244 -17.885 1.00 91.81 131 TRP A N 1
ATOM 1035 C CA . TRP A 1 131 ? 9.186 -0.516 -16.613 1.00 91.81 131 TRP A CA 1
ATOM 1036 C C . TRP A 1 131 ? 10.273 0.572 -16.582 1.00 91.81 131 TRP A C 1
ATOM 1038 O O . TRP A 1 131 ? 10.239 1.437 -15.706 1.00 91.81 131 TRP A O 1
ATOM 1048 N N . LYS A 1 132 ? 11.231 0.578 -17.523 1.00 91.00 132 LYS A N 1
ATOM 1049 C CA . LYS A 1 132 ? 12.180 1.697 -17.658 1.00 91.00 132 LYS A CA 1
ATOM 1050 C C . LYS A 1 132 ? 11.480 2.969 -18.138 1.00 91.00 132 LYS A C 1
ATOM 1052 O O . LYS A 1 132 ? 11.827 4.042 -17.662 1.00 91.00 132 LYS A O 1
ATOM 1057 N N . VAL A 1 133 ? 10.489 2.847 -19.025 1.00 92.31 133 VAL A N 1
ATOM 1058 C CA . VAL A 1 133 ? 9.658 3.976 -19.479 1.00 92.31 133 VAL A CA 1
ATOM 1059 C C . VAL A 1 133 ? 8.815 4.500 -18.329 1.00 92.31 133 VAL A C 1
ATOM 1061 O O . VAL A 1 133 ? 8.814 5.701 -18.080 1.00 92.31 133 VAL A O 1
ATOM 1064 N N . VAL A 1 134 ? 8.174 3.603 -17.573 1.00 92.00 134 VAL A N 1
ATOM 1065 C CA . VAL A 1 134 ? 7.390 3.973 -16.383 1.00 92.00 134 VAL A CA 1
ATOM 1066 C C . VAL A 1 134 ? 8.225 4.777 -15.391 1.00 92.00 134 VAL A C 1
ATOM 1068 O O . VAL A 1 134 ? 7.782 5.824 -14.933 1.00 92.00 134 VAL A O 1
ATOM 1071 N N . LYS A 1 135 ? 9.465 4.354 -15.125 1.00 90.56 135 LYS A N 1
ATOM 1072 C CA . LYS A 1 135 ? 10.365 5.095 -14.234 1.00 90.56 135 LYS A CA 1
ATOM 1073 C C . LYS A 1 135 ? 10.588 6.539 -14.702 1.00 90.56 135 LYS A C 1
ATOM 1075 O O . LYS A 1 135 ? 10.586 7.444 -13.877 1.00 90.56 135 LYS A O 1
ATOM 1080 N N . GLU A 1 136 ? 10.776 6.767 -16.003 1.00 91.25 136 GLU A N 1
ATOM 1081 C CA . GLU A 1 136 ? 10.935 8.123 -16.555 1.00 91.25 136 GLU A CA 1
ATOM 1082 C C . GLU A 1 136 ? 9.619 8.915 -16.576 1.00 91.25 136 GLU A C 1
ATOM 1084 O O . GLU A 1 136 ? 9.636 10.149 -16.501 1.00 91.25 136 GLU A O 1
ATOM 1089 N N . TYR A 1 137 ? 8.486 8.222 -16.704 1.00 89.81 137 TYR A N 1
ATOM 1090 C CA . TYR A 1 137 ? 7.147 8.805 -16.650 1.00 89.81 137 TYR A CA 1
ATOM 1091 C C . TYR A 1 137 ? 6.823 9.320 -15.241 1.00 89.81 137 TYR A C 1
ATOM 1093 O O . TYR A 1 137 ? 6.378 10.457 -15.098 1.00 89.81 137 TYR A O 1
ATOM 1101 N N . GLU A 1 138 ? 7.107 8.525 -14.207 1.00 87.56 138 GLU A N 1
ATOM 1102 C CA . GLU A 1 138 ? 6.906 8.898 -12.802 1.00 87.56 138 GLU A CA 1
ATOM 1103 C C . GLU A 1 138 ? 7.911 9.960 -12.328 1.00 87.56 138 GLU A C 1
ATOM 1105 O O . GLU A 1 138 ? 7.567 10.805 -11.508 1.00 87.56 138 GLU A O 1
ATOM 1110 N N . SER A 1 139 ? 9.145 9.959 -12.847 1.00 82.44 139 SER A N 1
ATOM 1111 C CA . SER A 1 139 ? 10.207 10.856 -12.367 1.00 82.44 139 SER A CA 1
ATOM 1112 C C . S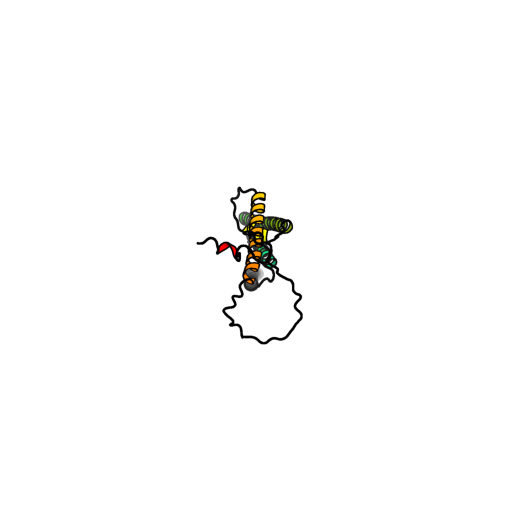ER A 1 139 ? 10.089 12.311 -12.827 1.00 82.44 139 SER A C 1
ATOM 1114 O O . SER A 1 139 ? 10.878 13.133 -12.371 1.00 82.44 139 SER A O 1
ATOM 1116 N N . ASN A 1 140 ? 9.201 12.629 -13.775 1.00 70.88 140 ASN A N 1
ATOM 1117 C CA . ASN A 1 140 ? 9.062 13.987 -14.307 1.00 70.88 140 ASN A CA 1
ATOM 1118 C C . ASN A 1 140 ? 7.654 14.532 -14.027 1.00 70.88 140 ASN A C 1
ATOM 1120 O O . ASN A 1 140 ? 6.711 14.171 -14.746 1.00 70.88 140 ASN A O 1
ATOM 1124 N N . PRO A 1 141 ? 7.505 15.424 -13.033 1.00 61.09 141 PRO A N 1
ATOM 1125 C CA . PRO A 1 141 ? 6.312 16.236 -12.879 1.00 61.09 141 PRO A CA 1
ATOM 1126 C C . PRO A 1 141 ? 6.342 17.302 -13.974 1.00 61.09 141 PRO A C 1
ATOM 1128 O O . PRO A 1 141 ? 6.849 18.403 -13.798 1.00 61.09 141 PRO A O 1
ATOM 1131 N N . ILE A 1 142 ? 5.875 16.943 -15.166 1.00 55.53 142 ILE A N 1
ATOM 1132 C CA . ILE A 1 142 ? 5.419 17.972 -16.096 1.00 55.53 142 ILE A CA 1
ATOM 1133 C C . ILE A 1 142 ? 4.099 18.481 -15.508 1.00 55.53 142 ILE A C 1
ATOM 1135 O O . ILE A 1 142 ? 3.338 17.663 -14.985 1.00 55.53 142 ILE A O 1
ATOM 1139 N N . ALA A 1 143 ? 3.901 19.800 -15.525 1.00 47.59 143 ALA A N 1
ATOM 1140 C CA . ALA A 1 143 ? 2.725 20.482 -14.995 1.00 47.59 143 ALA A CA 1
ATOM 1141 C C . ALA A 1 143 ? 1.411 19.781 -15.396 1.00 47.59 143 ALA A C 1
ATOM 1143 O O . ALA A 1 143 ? 1.343 19.119 -16.435 1.00 47.59 143 ALA A O 1
ATOM 1144 N N . GLU A 1 144 ? 0.391 19.904 -14.542 1.00 49.66 144 GLU A N 1
ATOM 1145 C CA . GLU A 1 144 ? -0.916 19.231 -14.660 1.00 49.66 144 GLU A CA 1
ATOM 1146 C C . GLU A 1 144 ? -1.642 19.485 -15.997 1.00 49.66 144 GLU A C 1
ATOM 1148 O O . GLU A 1 144 ? -2.566 18.753 -16.338 1.00 49.66 144 GLU A O 1
ATOM 1153 N N . ASP A 1 145 ? -1.197 20.466 -16.787 1.00 56.88 145 ASP A N 1
ATOM 1154 C CA . ASP A 1 145 ? -1.718 20.825 -18.109 1.00 56.88 145 ASP A CA 1
ATOM 1155 C C . ASP A 1 145 ? -1.081 20.051 -19.284 1.00 56.88 145 ASP A C 1
ATOM 1157 O O . ASP A 1 145 ? -1.544 20.142 -20.426 1.00 56.88 145 ASP A O 1
ATOM 1161 N N . SER A 1 146 ? -0.013 19.281 -19.048 1.00 60.69 146 SER A N 1
ATOM 1162 C CA . SER A 1 146 ? 0.643 18.519 -20.107 1.00 60.69 146 SER A CA 1
ATOM 1163 C C . SER A 1 146 ? -0.154 17.268 -20.448 1.00 60.69 146 SER A C 1
ATOM 1165 O O . SER A 1 146 ? -0.077 16.267 -19.739 1.00 60.69 146 SER A O 1
ATOM 1167 N N . ASP A 1 147 ? -0.776 17.303 -21.626 1.00 77.56 147 ASP A N 1
ATOM 1168 C CA . ASP A 1 147 ? -1.343 16.159 -22.344 1.00 77.56 147 ASP A CA 1
ATOM 1169 C C . ASP A 1 147 ? -0.530 14.863 -22.128 1.00 77.56 147 ASP A C 1
ATOM 1171 O O . ASP A 1 147 ? 0.689 14.805 -22.362 1.00 77.56 147 ASP A O 1
ATOM 1175 N N . ASP A 1 148 ? -1.207 13.838 -21.612 1.00 81.69 148 ASP A N 1
ATOM 1176 C CA . ASP A 1 148 ? -0.607 12.605 -21.103 1.00 81.69 148 ASP A CA 1
ATOM 1177 C C . ASP A 1 148 ? 0.146 11.839 -22.198 1.00 81.69 148 ASP A C 1
ATOM 1179 O O . ASP A 1 148 ? 1.202 11.250 -21.945 1.00 81.69 148 ASP A O 1
ATOM 1183 N N . GLU A 1 149 ? -0.327 11.943 -23.440 1.00 82.94 149 GLU A N 1
ATOM 1184 C CA . GLU A 1 149 ? 0.324 11.377 -24.619 1.00 82.94 149 GLU A CA 1
ATOM 1185 C C . GLU A 1 149 ? 1.730 11.967 -24.820 1.00 82.94 149 GLU A C 1
ATOM 1187 O O . GLU A 1 149 ? 2.719 11.240 -24.980 1.00 82.94 149 GLU A O 1
ATOM 1192 N N . LYS A 1 150 ? 1.873 13.292 -24.673 1.00 86.38 150 LYS A N 1
ATOM 1193 C CA . LYS A 1 150 ? 3.177 13.973 -24.747 1.00 86.38 150 LYS A CA 1
ATOM 1194 C C . LYS A 1 150 ? 4.092 13.565 -23.596 1.00 86.38 150 LYS A C 1
ATOM 1196 O O . LYS A 1 150 ? 5.314 13.490 -23.771 1.00 86.38 150 LYS A O 1
ATOM 1201 N N . LYS A 1 151 ? 3.542 13.311 -22.405 1.00 86.75 151 LYS A N 1
ATOM 1202 C CA . LYS A 1 151 ? 4.322 12.847 -21.247 1.00 86.75 151 LYS A CA 1
ATOM 1203 C C . LYS A 1 151 ? 4.865 11.435 -21.476 1.00 86.75 151 LYS A C 1
ATOM 1205 O O . LYS A 1 151 ? 6.053 11.204 -21.228 1.00 86.75 151 LYS A O 1
ATOM 1210 N N . ILE A 1 152 ? 4.041 10.529 -22.004 1.00 87.62 152 ILE A N 1
ATOM 1211 C CA . ILE A 1 152 ? 4.436 9.163 -22.376 1.00 87.62 152 ILE A CA 1
ATOM 1212 C C . ILE A 1 152 ? 5.531 9.190 -23.446 1.00 87.62 152 ILE A C 1
ATOM 1214 O O . ILE A 1 152 ? 6.588 8.587 -23.243 1.00 87.62 152 ILE A O 1
ATOM 1218 N N . TYR A 1 153 ? 5.346 9.959 -24.522 1.00 87.94 153 TYR A N 1
ATOM 1219 C CA . TYR A 1 153 ? 6.342 10.098 -25.589 1.00 87.94 153 TYR A CA 1
ATOM 1220 C C . TYR A 1 153 ? 7.707 10.557 -25.048 1.00 87.94 153 TYR A C 1
ATOM 1222 O O . TYR A 1 153 ? 8.745 9.940 -25.298 1.00 87.94 153 TYR A O 1
ATOM 1230 N N . ARG A 1 154 ? 7.729 11.601 -24.208 1.00 88.50 154 ARG A N 1
ATOM 1231 C CA . ARG A 1 154 ? 8.975 12.090 -23.587 1.00 88.50 154 ARG A CA 1
ATOM 1232 C C . ARG A 1 154 ? 9.616 11.061 -22.659 1.00 88.50 154 ARG A C 1
ATOM 1234 O O . ARG A 1 154 ? 10.843 11.018 -22.557 1.00 88.50 154 ARG A O 1
ATOM 1241 N N . ALA A 1 155 ? 8.818 10.284 -21.930 1.00 89.81 155 ALA A N 1
ATOM 1242 C CA . ALA A 1 155 ? 9.326 9.211 -21.082 1.00 89.81 155 ALA A CA 1
ATOM 1243 C C . ALA A 1 155 ? 9.981 8.102 -21.920 1.00 89.81 155 ALA A C 1
ATOM 1245 O O . ALA A 1 155 ? 11.077 7.655 -21.575 1.00 89.81 155 ALA A O 1
ATOM 1246 N N . GLN A 1 156 ? 9.373 7.727 -23.052 1.00 90.56 156 GLN A N 1
ATOM 1247 C CA . GLN A 1 156 ? 9.935 6.753 -23.991 1.00 90.56 156 GLN A CA 1
ATOM 1248 C C . GLN A 1 156 ? 11.280 7.225 -24.552 1.00 90.56 156 GLN A C 1
ATOM 1250 O O . GLN A 1 156 ? 12.278 6.521 -24.397 1.00 90.56 156 GLN A O 1
ATOM 1255 N N . MET A 1 157 ? 11.348 8.452 -25.081 1.00 89.88 157 MET A N 1
ATOM 1256 C CA . MET A 1 157 ? 12.592 9.016 -25.626 1.00 89.88 157 MET A CA 1
ATOM 1257 C C . MET A 1 157 ? 13.718 9.071 -24.582 1.00 89.88 157 MET A C 1
ATOM 1259 O O . MET A 1 157 ? 14.872 8.741 -24.869 1.00 89.88 157 MET A O 1
ATOM 1263 N N . ARG A 1 158 ? 13.397 9.456 -23.337 1.00 89.62 158 ARG A N 1
ATOM 1264 C CA . ARG A 1 158 ? 14.374 9.484 -22.234 1.00 89.62 158 ARG A CA 1
ATOM 1265 C C . ARG A 1 158 ? 14.868 8.089 -21.867 1.00 89.62 158 ARG A C 1
ATOM 1267 O O . ARG A 1 158 ? 16.073 7.909 -21.674 1.00 89.62 158 ARG A O 1
ATOM 1274 N N . ALA A 1 159 ? 13.968 7.112 -21.785 1.00 89.81 159 ALA A N 1
ATOM 1275 C CA . ALA A 1 159 ? 14.327 5.730 -21.497 1.00 89.81 159 ALA A CA 1
ATOM 1276 C C . ALA A 1 159 ? 15.199 5.134 -22.614 1.00 89.81 159 ALA A C 1
ATOM 1278 O O . ALA A 1 159 ? 16.185 4.452 -22.325 1.00 89.81 159 ALA A O 1
ATOM 1279 N N . GLU A 1 160 ? 14.884 5.432 -23.875 1.00 90.31 160 GLU A N 1
ATOM 1280 C CA . GLU A 1 160 ? 15.633 4.956 -25.037 1.00 90.31 160 GLU A CA 1
ATOM 1281 C C . GLU A 1 160 ? 17.040 5.550 -25.102 1.00 90.31 160 GLU A C 1
ATOM 1283 O O . GLU A 1 160 ? 18.014 4.812 -25.270 1.00 90.31 160 GLU A O 1
ATOM 1288 N N . ARG A 1 161 ? 17.179 6.862 -24.877 1.00 88.75 161 ARG A N 1
ATOM 1289 C CA . ARG A 1 161 ? 18.491 7.516 -24.793 1.00 88.75 161 ARG A CA 1
ATOM 1290 C C . ARG A 1 161 ? 19.369 6.869 -23.719 1.00 88.75 161 ARG A C 1
ATOM 1292 O O . ARG A 1 161 ? 20.501 6.483 -24.007 1.00 88.75 161 ARG A O 1
ATOM 1299 N N . LYS A 1 162 ? 18.826 6.660 -22.513 1.00 89.62 162 LYS A N 1
ATOM 1300 C CA . LYS A 1 162 ? 19.540 5.989 -21.411 1.00 89.62 162 LYS A CA 1
ATOM 1301 C C . LYS A 1 162 ? 19.920 4.546 -21.761 1.00 89.62 162 LYS A C 1
ATOM 1303 O O . LYS A 1 162 ? 21.002 4.084 -21.399 1.00 89.62 162 LYS A O 1
ATOM 1308 N N . ALA A 1 163 ? 19.058 3.825 -22.480 1.00 87.00 163 ALA A N 1
ATOM 1309 C CA . ALA A 1 163 ? 19.365 2.474 -22.943 1.00 87.00 163 ALA A CA 1
ATOM 1310 C C . ALA A 1 163 ? 20.534 2.468 -23.947 1.00 87.00 163 ALA A C 1
ATOM 1312 O O . ALA A 1 163 ? 21.464 1.675 -23.778 1.00 87.00 163 ALA A O 1
ATOM 1313 N N . LYS A 1 164 ? 20.539 3.387 -24.924 1.00 86.44 164 LYS A N 1
ATOM 1314 C CA . LYS A 1 164 ? 21.613 3.538 -25.924 1.00 86.44 164 LYS A CA 1
ATOM 1315 C C . LYS A 1 164 ? 22.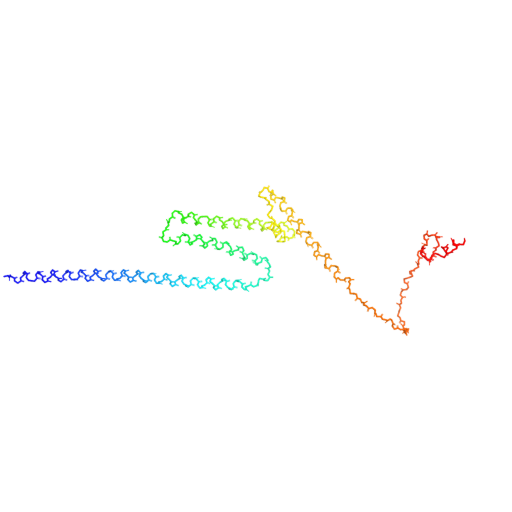953 3.926 -25.284 1.00 86.44 164 LYS A C 1
ATOM 1317 O O . LYS A 1 164 ? 23.959 3.270 -25.550 1.00 86.44 164 LYS A O 1
ATOM 1322 N N . GLU A 1 165 ? 22.964 4.901 -24.374 1.00 81.69 165 GLU A N 1
ATOM 1323 C CA . GLU A 1 165 ? 24.166 5.325 -23.627 1.00 81.69 165 GLU A CA 1
ATOM 1324 C C . GLU A 1 165 ? 24.779 4.182 -22.799 1.00 81.69 165 GLU A C 1
ATOM 1326 O O . GLU A 1 165 ? 26.001 4.037 -22.700 1.00 81.69 165 GLU A O 1
ATOM 1331 N N . SER A 1 166 ? 23.942 3.307 -22.234 1.00 74.25 166 SER A N 1
ATOM 1332 C CA . SER A 1 166 ? 24.415 2.144 -21.476 1.00 74.25 166 SER A CA 1
ATOM 1333 C C . SER A 1 166 ? 25.076 1.062 -22.348 1.00 74.25 166 SER A C 1
ATOM 1335 O O . SER A 1 166 ? 25.844 0.240 -21.839 1.00 74.25 166 SER A O 1
ATOM 1337 N N . ASN A 1 167 ? 24.801 1.052 -23.656 1.00 70.00 167 ASN A N 1
ATOM 1338 C CA . ASN A 1 167 ? 25.426 0.139 -24.613 1.00 70.00 167 ASN A CA 1
ATOM 1339 C C . ASN A 1 167 ? 26.745 0.708 -25.161 1.00 70.00 167 ASN A C 1
ATOM 1341 O O . ASN A 1 167 ? 27.726 -0.028 -25.261 1.00 70.00 167 ASN A O 1
ATOM 1345 N N . THR A 1 168 ? 26.818 2.014 -25.436 1.00 64.06 168 THR A N 1
ATOM 1346 C CA . THR A 1 168 ? 28.051 2.671 -25.917 1.00 64.06 168 THR A CA 1
ATOM 1347 C C . THR A 1 168 ? 29.150 2.702 -24.849 1.00 64.06 168 THR A C 1
ATOM 1349 O O . THR A 1 168 ? 30.312 2.407 -25.133 1.00 64.06 168 THR A O 1
ATOM 1352 N N . SER A 1 169 ? 28.784 2.946 -23.589 1.00 59.22 169 SER A N 1
ATOM 1353 C CA . SER A 1 169 ? 29.710 2.914 -22.445 1.00 59.22 169 SER A CA 1
ATOM 1354 C C . SER A 1 169 ? 30.287 1.518 -22.150 1.00 59.22 169 SER A C 1
ATOM 1356 O O . SER A 1 169 ? 31.419 1.412 -21.672 1.00 59.22 169 SER A O 1
ATOM 1358 N N . ARG A 1 170 ? 29.571 0.433 -22.488 1.00 56.81 170 ARG A N 1
ATOM 1359 C CA . ARG A 1 170 ? 30.101 -0.945 -22.426 1.00 56.81 170 ARG A CA 1
ATOM 1360 C C . ARG A 1 170 ? 31.081 -1.264 -23.559 1.00 56.81 170 ARG A C 1
ATOM 1362 O O . ARG A 1 170 ? 32.010 -2.036 -23.336 1.00 56.81 170 ARG A O 1
ATOM 1369 N N . GLY A 1 171 ? 30.909 -0.658 -24.735 1.00 53.62 171 GLY A N 1
ATOM 1370 C CA . GLY A 1 171 ? 31.841 -0.785 -25.861 1.00 53.62 171 GLY A CA 1
ATOM 1371 C C . GLY A 1 171 ? 33.175 -0.069 -25.622 1.00 53.62 171 GLY A C 1
ATOM 1372 O O . GLY A 1 171 ? 34.233 -0.619 -25.916 1.00 53.62 171 GLY A O 1
ATOM 1373 N N . TYR A 1 172 ? 33.146 1.112 -24.997 1.00 51.25 172 TYR A N 1
ATOM 1374 C CA . TYR A 1 172 ? 34.352 1.915 -24.748 1.00 51.25 172 TYR A CA 1
ATOM 1375 C C . TYR A 1 172 ? 35.330 1.269 -23.745 1.00 51.25 172 TYR A C 1
ATOM 1377 O O . TYR A 1 172 ? 36.545 1.356 -23.910 1.00 51.25 172 TYR A O 1
ATOM 1385 N N . ARG A 1 173 ? 34.833 0.526 -22.742 1.00 53.69 173 ARG A N 1
ATOM 1386 C CA . ARG A 1 173 ? 35.693 -0.153 -21.747 1.00 53.69 173 ARG A CA 1
ATOM 1387 C C . ARG A 1 173 ? 36.476 -1.361 -22.283 1.00 53.69 173 ARG A C 1
ATOM 1389 O O . ARG A 1 173 ? 37.303 -1.894 -21.550 1.00 53.69 173 ARG A O 1
ATOM 1396 N N . LYS A 1 174 ? 36.253 -1.798 -23.529 1.00 53.78 174 LYS A N 1
ATOM 1397 C CA . LYS A 1 174 ? 36.974 -2.937 -24.130 1.00 53.78 174 LYS A CA 1
ATOM 1398 C C . LYS A 1 174 ? 38.181 -2.548 -24.996 1.00 53.78 174 LYS A C 1
ATOM 1400 O O . LYS A 1 174 ? 38.920 -3.444 -25.383 1.00 53.78 174 LYS A O 1
ATOM 1405 N N . SER A 1 175 ? 38.415 -1.259 -25.273 1.00 56.56 175 SER A N 1
ATOM 1406 C CA . SER A 1 175 ? 39.418 -0.831 -26.272 1.00 56.56 175 SER A CA 1
ATOM 1407 C C . SER A 1 175 ? 40.714 -0.221 -25.719 1.00 56.56 175 SER A C 1
ATOM 1409 O O . SER A 1 175 ? 41.582 0.142 -26.505 1.00 56.56 175 SER A O 1
ATOM 1411 N N . TYR A 1 176 ? 40.901 -0.123 -24.402 1.00 56.38 176 TYR A N 1
ATOM 1412 C CA . TYR A 1 176 ? 42.156 0.387 -23.834 1.00 56.38 176 TYR A CA 1
ATOM 1413 C C . TYR A 1 176 ? 42.670 -0.519 -22.713 1.00 56.38 176 TYR A C 1
ATOM 1415 O O . TYR A 1 176 ? 42.761 -0.120 -21.555 1.00 56.38 176 TYR A O 1
ATOM 1423 N N . ARG A 1 177 ? 43.082 -1.747 -23.057 1.00 52.72 177 ARG A N 1
ATOM 1424 C CA . ARG A 1 177 ? 44.207 -2.351 -22.329 1.00 52.72 177 ARG A CA 1
ATOM 1425 C C . ARG A 1 177 ? 45.461 -1.647 -22.845 1.00 52.72 177 ARG A C 1
ATOM 1427 O O . ARG A 1 177 ? 46.069 -2.080 -23.814 1.00 52.72 177 ARG A O 1
ATOM 1434 N N . PHE A 1 178 ? 45.783 -0.514 -22.229 1.00 57.19 178 PHE A N 1
ATOM 1435 C CA . PHE A 1 178 ? 47.072 0.151 -22.378 1.00 57.19 178 PHE A CA 1
ATOM 1436 C C . PHE A 1 178 ? 48.160 -0.848 -21.964 1.00 57.19 178 PHE A C 1
ATOM 1438 O O . PHE A 1 178 ? 48.300 -1.154 -20.784 1.00 57.19 178 PHE A O 1
ATOM 1445 N N . THR A 1 179 ? 48.868 -1.431 -22.931 1.00 59.25 179 THR A N 1
ATOM 1446 C CA . THR A 1 179 ? 50.103 -2.185 -22.689 1.00 59.25 179 THR A CA 1
ATOM 1447 C C . THR A 1 179 ? 51.265 -1.199 -22.760 1.00 59.25 179 THR A C 1
ATOM 1449 O O . THR A 1 179 ? 51.605 -0.765 -23.865 1.00 59.25 179 THR A O 1
ATOM 1452 N N . PRO A 1 180 ? 51.877 -0.810 -21.628 1.00 55.94 180 PRO A N 1
ATOM 1453 C CA . PRO A 1 180 ? 53.091 -0.022 -21.664 1.00 55.94 180 PRO A CA 1
ATOM 1454 C C . PRO A 1 180 ? 54.243 -0.943 -22.075 1.00 55.94 180 PRO A C 1
ATOM 1456 O O . PRO A 1 180 ? 54.430 -1.999 -21.482 1.00 55.94 180 PRO A O 1
ATOM 1459 N N . TYR A 1 181 ? 54.973 -0.540 -23.115 1.00 53.62 181 TYR A N 1
ATOM 1460 C CA . TYR A 1 181 ? 56.348 -0.941 -23.430 1.00 53.62 181 TYR A CA 1
ATOM 1461 C C . TYR A 1 181 ? 56.774 -2.362 -23.008 1.00 53.62 181 TYR A C 1
ATOM 1463 O O . TYR A 1 181 ? 57.442 -2.550 -21.994 1.00 53.62 181 TYR A O 1
ATOM 1471 N N . PHE A 1 182 ? 56.517 -3.349 -23.868 1.00 51.16 182 PHE A N 1
ATOM 1472 C CA . PHE A 1 182 ? 57.335 -4.561 -23.896 1.00 51.16 182 PHE A CA 1
ATOM 1473 C C . PHE A 1 182 ? 58.384 -4.416 -25.002 1.00 51.16 182 PHE A C 1
ATOM 1475 O O . PHE A 1 182 ? 58.056 -4.318 -26.185 1.00 51.16 182 PHE A O 1
ATOM 1482 N N . LYS A 1 183 ? 59.658 -4.342 -24.594 1.00 54.25 183 LYS A N 1
ATOM 1483 C CA . LYS A 1 183 ? 60.824 -4.425 -25.483 1.00 54.25 183 LYS A CA 1
ATOM 1484 C C . LYS A 1 183 ? 60.758 -5.740 -26.271 1.00 54.25 183 LYS A C 1
ATOM 1486 O O . LYS A 1 183 ? 60.568 -6.796 -25.675 1.00 54.25 183 LYS A O 1
ATOM 1491 N N . LYS A 1 184 ? 60.938 -5.674 -27.593 1.00 49.53 184 LYS A N 1
ATOM 1492 C CA . LYS A 1 184 ? 61.134 -6.858 -28.445 1.00 49.53 184 LYS A CA 1
ATOM 1493 C C . LYS A 1 184 ? 62.440 -7.566 -28.045 1.00 49.53 184 LYS A C 1
ATOM 1495 O O . LYS A 1 184 ? 63.454 -6.871 -27.975 1.00 49.53 184 LYS A O 1
ATOM 1500 N N . PRO A 1 185 ? 62.462 -8.894 -27.837 1.00 44.22 185 PRO A N 1
ATOM 1501 C CA . PRO A 1 185 ? 63.687 -9.667 -27.942 1.00 44.22 185 PRO A CA 1
ATOM 1502 C C . PRO A 1 185 ? 63.992 -9.953 -29.413 1.00 44.22 185 PRO A C 1
ATOM 1504 O O . PRO A 1 185 ? 63.104 -10.168 -30.240 1.00 44.22 185 PRO A O 1
ATOM 1507 N N . GLU A 1 186 ? 65.278 -9.904 -29.707 1.00 46.56 186 GLU A N 1
ATOM 1508 C CA . GLU A 1 186 ? 65.899 -10.095 -31.004 1.00 46.56 186 GLU A CA 1
ATOM 1509 C C . GLU A 1 186 ? 65.847 -11.574 -31.431 1.00 46.56 186 GLU A C 1
ATOM 1511 O O . GLU A 1 186 ? 66.004 -12.474 -30.611 1.00 46.56 186 GLU A O 1
ATOM 1516 N N . ALA A 1 187 ? 65.545 -11.769 -32.716 1.00 48.88 187 ALA A N 1
ATOM 1517 C CA . ALA A 1 187 ? 65.533 -12.977 -33.545 1.00 48.88 187 ALA A CA 1
ATOM 1518 C C . ALA A 1 187 ? 65.806 -14.364 -32.914 1.00 48.88 187 ALA A C 1
ATOM 1520 O O . ALA A 1 187 ? 66.885 -14.653 -32.412 1.00 48.88 187 ALA A O 1
ATOM 1521 N N . THR A 1 188 ? 64.917 -15.318 -33.204 1.00 39.41 188 THR A N 1
ATOM 1522 C CA . THR A 1 188 ? 65.323 -16.618 -33.769 1.00 39.41 188 THR A CA 1
ATOM 1523 C C . THR A 1 188 ? 64.191 -17.184 -34.623 1.00 39.41 188 THR A C 1
ATOM 1525 O O . THR A 1 188 ? 63.009 -17.075 -34.317 1.00 39.41 188 THR A O 1
ATOM 1528 N N . ARG A 1 189 ? 64.603 -17.690 -35.776 1.00 48.94 189 ARG A N 1
ATOM 1529 C CA . ARG A 1 189 ? 63.842 -18.022 -36.976 1.00 48.94 189 ARG A CA 1
ATOM 1530 C C . ARG A 1 189 ? 63.415 -19.488 -36.913 1.00 48.94 189 ARG A C 1
ATOM 1532 O O . ARG A 1 189 ? 64.310 -20.320 -36.887 1.00 48.94 189 ARG A O 1
ATOM 1539 N N . MET A 1 190 ? 62.117 -19.803 -36.960 1.00 34.91 190 MET A N 1
ATOM 1540 C 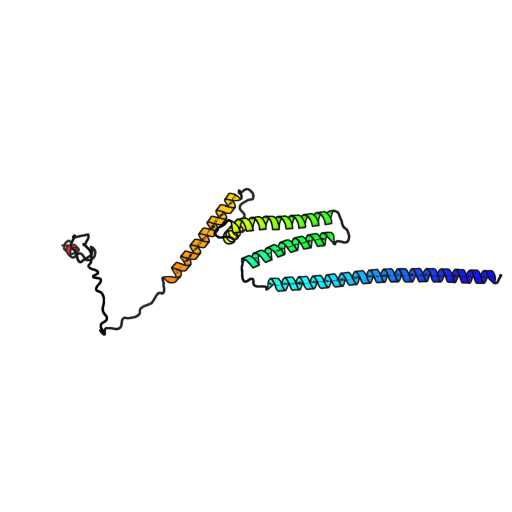CA . MET A 1 190 ? 61.616 -21.116 -37.403 1.00 34.91 190 MET A CA 1
ATOM 1541 C C . MET A 1 190 ? 60.239 -20.992 -38.067 1.00 34.91 190 MET A C 1
ATOM 1543 O O . MET A 1 190 ? 59.384 -20.222 -37.637 1.00 34.91 190 MET A O 1
ATOM 1547 N N . GLU A 1 191 ? 60.117 -21.718 -39.173 1.00 49.16 191 GLU A N 1
ATOM 1548 C CA . GLU A 1 191 ? 59.119 -21.641 -40.237 1.00 49.16 191 GLU A CA 1
ATOM 1549 C C . GLU A 1 191 ? 57.728 -22.105 -39.798 1.00 49.16 191 GLU A C 1
ATOM 1551 O O . GLU A 1 191 ? 57.577 -23.194 -39.248 1.00 49.16 191 GLU A O 1
ATOM 1556 N N . THR A 1 192 ? 56.703 -21.319 -40.134 1.00 40.31 192 THR A N 1
ATOM 1557 C CA . THR A 1 192 ? 55.349 -21.839 -40.362 1.00 40.31 192 THR A CA 1
ATOM 1558 C C . THR A 1 192 ? 54.737 -21.101 -41.548 1.00 40.31 192 THR A C 1
ATOM 1560 O O . THR A 1 192 ? 54.907 -19.890 -41.670 1.00 40.31 192 THR A O 1
ATOM 1563 N N . ASP A 1 193 ? 54.094 -21.863 -42.432 1.00 46.97 193 ASP A N 1
ATOM 1564 C CA . ASP A 1 193 ? 53.542 -21.455 -43.724 1.00 46.97 193 ASP A CA 1
ATOM 1565 C C . ASP A 1 193 ? 52.659 -20.197 -43.652 1.00 46.97 193 ASP A C 1
ATOM 1567 O O . ASP A 1 193 ? 51.474 -20.247 -43.305 1.00 46.97 193 ASP A O 1
ATOM 1571 N N . GLU A 1 194 ? 53.225 -19.057 -44.045 1.00 41.53 194 GLU A N 1
ATOM 1572 C CA . GLU A 1 194 ? 52.484 -17.823 -44.274 1.00 41.53 194 GLU A CA 1
ATOM 1573 C C . GLU A 1 194 ? 51.958 -17.810 -45.712 1.00 41.53 194 GLU A C 1
ATOM 1575 O O . GLU A 1 194 ? 52.702 -17.674 -46.683 1.00 41.53 194 GLU A O 1
ATOM 1580 N N . LYS A 1 195 ? 50.633 -17.909 -45.858 1.00 42.91 195 LYS A N 1
ATOM 1581 C CA . LYS A 1 195 ? 49.944 -17.436 -47.062 1.00 42.91 195 LYS A CA 1
ATOM 1582 C C . LYS A 1 195 ? 50.345 -15.977 -47.290 1.00 42.91 195 LYS A C 1
ATOM 1584 O O . LYS A 1 195 ? 49.832 -15.094 -46.605 1.00 42.91 195 LYS A O 1
ATOM 1589 N N . GLU A 1 196 ? 51.206 -15.734 -48.277 1.00 40.31 196 GLU A N 1
ATOM 1590 C CA . GLU A 1 196 ? 51.489 -14.410 -48.830 1.00 40.31 196 GLU A CA 1
ATOM 1591 C C . GLU A 1 196 ? 50.187 -13.783 -49.358 1.00 40.31 196 GLU A C 1
ATOM 1593 O O . GLU A 1 196 ? 49.847 -13.851 -50.540 1.00 40.31 196 GLU A O 1
ATOM 1598 N N . GLN A 1 197 ? 49.431 -13.119 -48.486 1.00 44.66 197 GLN A N 1
ATOM 1599 C CA . GLN A 1 197 ? 48.564 -12.039 -48.928 1.00 44.66 197 GLN A CA 1
ATOM 1600 C C . GLN A 1 197 ? 49.470 -10.855 -49.218 1.00 44.66 197 GLN A C 1
ATOM 1602 O O . GLN A 1 197 ? 49.779 -10.039 -48.355 1.00 44.66 197 GLN A O 1
ATOM 1607 N N . SER A 1 198 ? 49.927 -10.806 -50.466 1.00 50.84 198 SER A N 1
ATOM 1608 C CA . SER A 1 198 ? 50.693 -9.708 -51.020 1.00 50.84 198 SER A CA 1
ATOM 1609 C C . SER A 1 198 ? 49.933 -8.394 -50.807 1.00 50.84 198 SER A C 1
ATOM 1611 O O . SER A 1 198 ? 49.065 -8.028 -51.605 1.00 50.84 198 SER A O 1
ATOM 1613 N N . TYR A 1 199 ? 50.255 -7.654 -49.747 1.00 57.03 199 TYR A N 1
ATOM 1614 C CA . TYR A 1 199 ? 49.856 -6.258 -49.610 1.00 57.03 199 TYR A CA 1
ATOM 1615 C C . TYR A 1 199 ? 50.725 -5.444 -50.570 1.00 57.03 199 TYR A C 1
ATOM 1617 O O . TYR A 1 199 ? 51.620 -4.706 -50.168 1.00 57.03 199 TYR A O 1
ATOM 1625 N N . ARG A 1 200 ? 50.529 -5.647 -51.880 1.00 60.62 200 ARG A N 1
ATOM 1626 C CA . ARG A 1 200 ? 51.148 -4.799 -52.895 1.00 60.62 200 ARG A CA 1
ATOM 1627 C C . ARG A 1 200 ? 50.498 -3.426 -52.749 1.00 60.62 200 ARG A C 1
ATOM 1629 O O . ARG A 1 200 ? 49.280 -3.336 -52.930 1.00 60.62 200 ARG A O 1
ATOM 1636 N N . PRO A 1 201 ? 51.258 -2.368 -52.427 1.00 68.31 201 PRO A N 1
ATOM 1637 C CA . PRO A 1 201 ? 50.707 -1.023 -52.395 1.00 68.31 201 PRO A CA 1
ATOM 1638 C C . PRO A 1 201 ? 50.047 -0.714 -53.744 1.00 68.31 201 PRO A C 1
ATOM 1640 O O . PRO A 1 201 ? 50.565 -1.106 -54.797 1.00 68.31 201 PRO A O 1
ATOM 1643 N N . GLY A 1 202 ? 48.884 -0.058 -53.706 1.00 73.00 202 GLY A N 1
ATOM 1644 C CA . GLY A 1 202 ? 48.113 0.312 -54.894 1.00 73.00 202 GLY A CA 1
ATOM 1645 C C . GLY A 1 202 ? 48.857 1.279 -55.829 1.00 73.00 202 GLY A C 1
ATOM 1646 O O . GLY A 1 202 ? 50.072 1.450 -55.758 1.00 73.00 202 GLY A O 1
ATOM 1647 N N . ARG A 1 203 ? 48.133 1.922 -56.754 1.00 86.06 203 ARG A N 1
ATOM 1648 C CA . ARG A 1 203 ? 48.711 3.035 -57.525 1.00 86.06 203 ARG A CA 1
ATOM 1649 C C . ARG A 1 203 ? 48.864 4.258 -56.625 1.00 86.06 203 ARG A C 1
ATOM 1651 O O . ARG A 1 203 ? 47.906 4.656 -55.972 1.00 86.06 203 ARG A O 1
ATOM 1658 N N . CYS A 1 204 ? 50.042 4.863 -56.646 1.00 85.50 204 CYS A N 1
ATOM 1659 C CA . CYS A 1 204 ? 50.313 6.169 -56.073 1.00 85.50 204 CYS A CA 1
ATOM 1660 C C . CYS A 1 204 ? 49.399 7.221 -56.719 1.00 85.50 204 CYS A C 1
ATOM 1662 O O . CYS A 1 204 ? 49.314 7.287 -57.946 1.00 85.50 204 CYS A O 1
ATOM 1664 N N . PHE A 1 205 ? 48.728 8.046 -55.913 1.00 82.50 205 PHE A N 1
ATOM 1665 C CA . PHE A 1 205 ? 47.840 9.097 -56.423 1.00 82.50 205 PHE A CA 1
ATOM 1666 C C . PHE A 1 205 ? 48.612 10.316 -56.945 1.00 82.50 205 PHE A C 1
ATOM 1668 O O . PHE A 1 205 ? 48.046 11.103 -57.693 1.00 82.50 205 PHE A O 1
ATOM 1675 N N . ASP A 1 206 ? 49.900 10.440 -56.606 1.00 82.88 206 ASP A N 1
ATOM 1676 C CA . ASP A 1 206 ? 50.719 11.595 -56.993 1.00 82.88 206 ASP A CA 1
ATOM 1677 C C . ASP A 1 206 ? 51.427 11.373 -58.339 1.00 82.88 206 ASP A C 1
ATOM 1679 O O . ASP A 1 206 ? 51.552 12.299 -59.132 1.00 82.88 206 ASP A O 1
ATOM 1683 N N . CYS A 1 207 ? 51.890 10.148 -58.624 1.00 86.19 207 CYS A N 1
ATOM 1684 C CA . CYS A 1 207 ? 52.634 9.838 -59.854 1.00 86.19 207 CYS A CA 1
ATOM 1685 C C . CYS A 1 207 ? 52.004 8.741 -60.726 1.00 86.19 207 CYS A C 1
ATOM 1687 O O . CYS A 1 207 ? 52.516 8.450 -61.806 1.00 86.19 207 CYS A O 1
ATOM 1689 N N . GLY A 1 208 ? 50.934 8.092 -60.259 1.00 83.06 208 GLY A N 1
ATOM 1690 C CA . GLY A 1 208 ? 50.246 7.011 -60.970 1.00 83.06 208 GLY A CA 1
ATOM 1691 C C . GLY A 1 208 ? 50.977 5.660 -60.993 1.00 83.06 208 GLY A C 1
ATOM 1692 O O . GLY A 1 208 ? 50.395 4.670 -61.447 1.00 83.06 208 GLY A O 1
ATOM 1693 N N . ALA A 1 209 ? 52.218 5.574 -60.502 1.00 82.25 209 ALA A N 1
ATOM 1694 C CA . ALA A 1 209 ? 52.993 4.332 -60.477 1.00 82.25 209 ALA A CA 1
ATOM 1695 C C . ALA A 1 209 ? 52.491 3.358 -59.392 1.00 82.25 209 ALA A C 1
ATOM 1697 O O . ALA A 1 209 ? 51.943 3.770 -58.373 1.00 82.25 209 ALA A O 1
ATOM 1698 N N . ARG A 1 210 ? 52.649 2.047 -59.615 1.00 83.50 210 ARG A N 1
ATOM 1699 C CA . ARG A 1 210 ? 52.261 0.989 -58.660 1.00 83.50 210 ARG A CA 1
ATOM 1700 C C . ARG A 1 210 ? 53.415 0.653 -57.717 1.00 83.50 210 ARG A C 1
ATOM 1702 O O . ARG A 1 210 ? 54.571 0.837 -58.080 1.00 83.50 210 ARG A O 1
ATOM 1709 N N . GLY A 1 211 ? 53.097 0.101 -56.547 1.00 84.44 211 GLY A N 1
ATOM 1710 C CA . GLY A 1 211 ? 54.101 -0.406 -55.607 1.00 84.44 211 GLY A CA 1
ATOM 1711 C C . GLY A 1 211 ? 54.494 0.565 -54.491 1.00 84.44 211 GLY A C 1
ATOM 1712 O O . GLY A 1 211 ? 55.278 0.178 -53.634 1.00 84.44 211 GLY A O 1
ATOM 1713 N N . HIS A 1 212 ? 53.915 1.770 -54.444 1.00 86.88 212 HIS A N 1
ATOM 1714 C CA . HIS A 1 212 ? 54.007 2.703 -53.312 1.00 86.88 212 HIS A CA 1
ATOM 1715 C C . HIS A 1 212 ? 52.738 3.578 -53.213 1.00 86.88 212 HIS A C 1
ATOM 1717 O O . HIS A 1 212 ? 52.012 3.737 -54.196 1.00 86.88 212 HIS A O 1
ATOM 1723 N N . TRP A 1 213 ? 52.458 4.155 -52.039 1.00 86.62 213 TRP A N 1
ATOM 1724 C CA . TRP A 1 213 ? 51.387 5.150 -51.848 1.00 86.62 213 TRP A CA 1
ATOM 1725 C C . TRP A 1 213 ? 51.941 6.577 -52.006 1.00 86.62 213 TRP A C 1
ATOM 1727 O O . TRP A 1 213 ? 53.144 6.785 -51.908 1.00 86.62 213 TRP A O 1
ATOM 1737 N N . SER A 1 214 ? 51.079 7.588 -52.178 1.00 86.38 214 SER A N 1
ATOM 1738 C CA . SER A 1 214 ? 51.474 9.010 -52.325 1.00 86.38 214 SER A CA 1
ATOM 1739 C C . SER A 1 214 ? 52.403 9.560 -51.237 1.00 86.38 214 SER A C 1
ATOM 1741 O O . SER A 1 214 ? 53.097 10.554 -51.448 1.00 86.38 214 SER A O 1
ATOM 1743 N N . ARG A 1 215 ? 52.412 8.943 -50.052 1.00 82.62 215 ARG A N 1
ATOM 1744 C CA . ARG A 1 215 ? 53.286 9.344 -48.942 1.00 82.62 215 ARG A CA 1
ATOM 1745 C C . ARG A 1 215 ? 54.741 8.930 -49.163 1.00 82.62 215 ARG A C 1
ATOM 1747 O O . ARG A 1 215 ? 55.621 9.655 -48.725 1.00 82.62 215 ARG A O 1
ATOM 1754 N N . ASP A 1 216 ? 54.960 7.853 -49.909 1.00 79.69 216 ASP A N 1
ATOM 1755 C CA . ASP A 1 216 ? 56.268 7.247 -50.173 1.00 79.69 216 ASP A CA 1
ATOM 1756 C C . ASP A 1 216 ? 56.679 7.462 -51.642 1.00 79.69 216 ASP A C 1
ATOM 1758 O O . ASP A 1 216 ? 57.361 6.638 -52.248 1.00 79.69 216 ASP A O 1
ATOM 1762 N N . CYS A 1 217 ? 56.184 8.539 -52.265 1.00 83.56 217 CYS A N 1
ATOM 1763 C CA . CYS A 1 217 ? 56.426 8.824 -53.674 1.00 83.56 217 CYS A CA 1
ATOM 1764 C C . CYS A 1 217 ? 57.847 9.377 -53.877 1.00 83.56 217 CYS A C 1
ATOM 1766 O O . CYS A 1 217 ? 58.115 10.497 -53.440 1.00 83.56 217 CYS A O 1
ATOM 1768 N N . PRO A 1 218 ? 58.736 8.677 -54.605 1.00 81.88 218 PRO A N 1
ATOM 1769 C CA . PRO A 1 218 ? 60.115 9.130 -54.799 1.00 81.88 218 PRO A CA 1
ATOM 1770 C C . PRO A 1 218 ? 60.200 10.438 -55.602 1.00 81.88 218 PRO A C 1
ATOM 1772 O O . PRO A 1 218 ? 61.121 11.222 -55.419 1.00 81.88 218 PRO A O 1
ATOM 1775 N N . LYS A 1 219 ? 59.184 10.746 -56.424 1.00 72.69 219 LYS A N 1
ATOM 1776 C CA . LYS A 1 219 ? 59.113 12.001 -57.195 1.00 72.69 219 LYS A CA 1
ATOM 1777 C C . LYS A 1 219 ? 58.815 13.246 -56.351 1.00 72.69 219 LYS A C 1
ATOM 1779 O O . LYS A 1 219 ? 58.873 14.354 -56.873 1.00 72.69 219 LYS A O 1
ATOM 1784 N N . LYS A 1 220 ? 58.453 13.096 -55.071 1.00 66.00 220 LYS A N 1
ATOM 1785 C CA . LYS A 1 220 ? 58.220 14.245 -54.180 1.00 66.00 220 LYS A CA 1
ATOM 1786 C C . LYS A 1 220 ? 59.521 14.902 -53.720 1.00 66.00 220 LYS A C 1
ATOM 1788 O O . LYS A 1 220 ? 59.487 16.071 -53.345 1.00 66.00 220 LYS A O 1
ATOM 1793 N N . GLU A 1 221 ? 60.640 14.181 -53.768 1.00 60.59 221 GLU A N 1
ATOM 1794 C CA . GLU A 1 221 ? 61.942 14.714 -53.351 1.00 60.59 221 GLU A CA 1
ATOM 1795 C C . GLU A 1 221 ? 62.680 15.455 -54.475 1.00 60.59 221 GLU A C 1
ATOM 1797 O O . GLU A 1 221 ? 63.503 16.318 -54.190 1.00 60.59 221 GLU A O 1
ATOM 1802 N N . GLU A 1 222 ? 62.323 15.227 -55.742 1.00 59.91 222 GLU A N 1
ATOM 1803 C CA . GLU A 1 222 ? 62.987 15.863 -56.893 1.00 59.91 222 GLU A CA 1
ATOM 1804 C C . GLU A 1 222 ? 62.497 17.294 -57.204 1.00 59.91 222 GLU A C 1
ATOM 1806 O O . GLU A 1 222 ? 63.088 17.964 -58.040 1.00 59.91 222 GLU A O 1
ATOM 1811 N N . ASN A 1 223 ? 61.468 17.806 -56.515 1.00 56.34 223 ASN A N 1
ATOM 1812 C CA . ASN A 1 223 ? 60.938 19.172 -56.708 1.00 56.34 223 ASN A CA 1
ATOM 1813 C C . ASN A 1 223 ? 61.278 20.139 -55.551 1.00 56.34 223 ASN A C 1
ATOM 1815 O O . ASN A 1 223 ? 60.534 21.080 -55.271 1.00 56.34 223 ASN A O 1
ATOM 1819 N N . LYS A 1 224 ? 62.395 19.903 -54.852 1.00 55.16 224 LYS A N 1
ATOM 1820 C CA . LYS A 1 224 ? 62.980 20.840 -53.871 1.00 55.16 224 LYS A CA 1
ATOM 1821 C C . LYS A 1 224 ? 64.417 21.256 -54.228 1.00 55.16 224 LYS A C 1
ATOM 1823 O O . LYS A 1 224 ? 65.238 21.446 -53.332 1.00 55.16 224 LYS A O 1
ATOM 1828 N N . ALA A 1 225 ? 64.698 21.413 -55.519 1.00 41.38 225 ALA A N 1
ATOM 1829 C CA . ALA A 1 225 ? 65.897 22.070 -56.033 1.00 41.38 225 ALA A CA 1
ATOM 1830 C C . ALA A 1 225 ? 65.492 23.213 -56.968 1.00 41.38 225 ALA A C 1
ATOM 1832 O O . ALA A 1 225 ? 64.556 22.993 -57.770 1.00 41.38 225 ALA A O 1
#

Foldseek 3Di:
DDPVVVVVVVVVVVVVVVVVVVVVVVVVVVVVVVVVVVVVVVVVVVVVVVVVVVVVVVLVPDDDPDPVVVVVVVLVVLLVVLQVQLVVLVPPPDVDPVSNVSSVVSVVVSVVSVVVVVVLQVLLVPAPLRVQLSVLLVVDPDDPPDDSVVSSVVSNVVSVVVVVVVVVVVVVVVPDPPDPDDDDDDDDDDDDDDPPPPPFAQQAPVPRDTRDHVVPDPVVVVPPD

Radius of gyration: 44.64 Å; chains: 1; bounding box: 114×44×131 Å

Organism: Crassostrea virginica (NCBI:txid6565)

InterPro domains:
  IPR001878 Zinc finger, CCHC-type [PF00098] (203-219)
  IPR001878 Zinc finger, CCHC-type [PS50158] (203-219)
  IPR001878 Zinc finger, CCHC-type [SM00343] (203-219)
  IPR036875 Zinc finger, CCHC-type superfamily [SSF57756] (186-222)